Protein AF-0000000068275903 (afdb_homodimer)

Nearest PDB structures (foldseek):
  8v2q-assembly1_B-1  TM=8.418E-01  e=4.021E-04  Homo sapiens
  6e8g-assembly1_S  TM=7.653E-01  e=2.476E-03  Homo sapiens
  6tza-assembly1_A  TM=7.803E-01  e=5.523E-03  Homo sapiens
  8v2q-assembly1_B-1  TM=8.420E-01  e=4.021E-04  Homo sapiens
  6e8g-assembly1_S  TM=7.653E-01  e=2.476E-03  Homo sapiens

pLDDT: mean 88.64, std 10.18, range [44.16, 98.12]

Secondary structure (DSSP, 8-state):
-HHHHHHHHHHHHHHHHHHHHHHHHHHHHHHHHHHHHHHHHHHHHHHHHHHHHHHHHHHHHHTHHHHHH-SSPPHHHHHHHHHHHHHHHHHTTT-THHHHHHHHHHHHH-HHHHHHHT-TTSTT----HHHHHHHHHHHHHHHHHHHHHHHHT-/-HHHHHHHHHHHHHHHHHHHHHHHHHHHHHHHHHHHHHHHHHHHHHHHHHHHHHHHHHHHHHTHHHHHH-SSPPHHHHHHHHHHHHHHHHHTTT-THHHHHHHHHHHHH-HHHHHHHT-TTSTT----HHHHHHHHHHHHHHHHHHHHHHHHT-

Sequence (308 aa):
MQKTAENALARIRMLKQEKALKAETSTDIARDWDERLIRLKTTEHLLDLYVLFESFCKSVLDNLSIMEEQKKCPAEVKVAITSLIFAAPTCTKDVPELMTLRKIFEKKYGEKFVSEETNLQSPDCAVNLAMVMKLRYYYEEAAKIENRKLKANVMQKTAENALARIRMLKQEKALKAETSTDIARDWDERLIRLKTTEHLLDLYVLFESFCKSVLDNLSIMEEQKKCPAEVKVAITSLIFAAPTCTKDVPELMTLRKIFEKKYGEKFVSEETNLQSPDCAVNLAMVMKLRYYYEEAAKIENRKLKANV

Structure (mmCIF, N/CA/C/O backbone):
data_AF-0000000068275903-model_v1
#
loop_
_entity.id
_entity.type
_entity.pdbx_description
1 polymer 'IST1 homolog'
#
loop_
_atom_site.group_PDB
_atom_site.id
_atom_site.type_symbol
_atom_site.label_atom_id
_atom_site.label_alt_id
_atom_site.label_comp_id
_atom_site.label_asym_id
_atom_site.label_entity_id
_atom_site.label_seq_id
_atom_site.pdbx_PDB_ins_code
_atom_site.Cartn_x
_atom_site.Cartn_y
_atom_site.Cartn_z
_atom_site.occupancy
_atom_site.B_iso_or_equiv
_atom_site.auth_seq_id
_atom_site.auth_comp_id
_atom_site.auth_asym_id
_atom_site.auth_atom_id
_atom_site.pdbx_PDB_model_num
ATOM 1 N N . MET A 1 1 ? 1.412 39 24.438 1 92 1 MET A N 1
ATOM 2 C CA . MET A 1 1 ? 1.627 38.531 23.062 1 92 1 MET A CA 1
ATOM 3 C C . MET A 1 1 ? 2.955 37.812 22.922 1 92 1 MET A C 1
ATOM 5 O O . MET A 1 1 ? 2.996 36.688 22.422 1 92 1 MET A O 1
ATOM 9 N N . GLN A 1 2 ? 4.047 38.406 23.531 1 92.81 2 GLN A N 1
ATOM 10 C CA . GLN A 1 2 ? 5.387 37.844 23.359 1 92.81 2 GLN A CA 1
ATOM 11 C C . GLN A 1 2 ? 5.48 36.438 23.969 1 92.81 2 GLN A C 1
ATOM 13 O O . GLN A 1 2 ? 5.855 35.5 23.281 1 92.81 2 GLN A O 1
ATOM 18 N N . LYS A 1 3 ? 5.055 36.312 25.219 1 93.06 3 LYS A N 1
ATOM 19 C CA . LYS A 1 3 ? 5.141 35.031 25.922 1 93.06 3 LYS A CA 1
ATOM 20 C C . LYS A 1 3 ? 4.301 33.969 25.219 1 93.06 3 LYS A C 1
ATOM 22 O O . LYS A 1 3 ? 4.734 32.812 25.062 1 93.06 3 LYS A O 1
ATOM 27 N N . THR A 1 4 ? 3.111 34.312 24.766 1 94.12 4 THR A N 1
ATOM 28 C CA . THR A 1 4 ? 2.205 33.375 24.094 1 94.12 4 THR A CA 1
ATOM 29 C C . THR A 1 4 ? 2.807 32.906 22.781 1 94.12 4 THR A C 1
ATOM 31 O O . THR A 1 4 ? 2.768 31.719 22.469 1 94.12 4 THR A O 1
ATOM 34 N N . ALA A 1 5 ? 3.387 33.812 21.953 1 94.62 5 ALA A N 1
ATOM 35 C CA . ALA A 1 5 ? 4.012 33.469 20.672 1 94.62 5 ALA A CA 1
ATOM 36 C C . ALA A 1 5 ? 5.219 32.562 20.875 1 94.62 5 ALA A C 1
ATOM 38 O O . ALA A 1 5 ? 5.445 31.641 20.094 1 94.62 5 ALA A O 1
ATOM 39 N N . GLU A 1 6 ? 5.977 32.844 21.969 1 94.44 6 GLU A N 1
ATOM 40 C CA . GLU A 1 6 ? 7.137 32 22.281 1 94.44 6 GLU A CA 1
ATOM 41 C C . GLU A 1 6 ? 6.715 30.594 22.672 1 94.44 6 GLU A C 1
ATOM 43 O O . GLU A 1 6 ? 7.355 29.625 22.266 1 94.44 6 GLU A O 1
ATOM 48 N N . ASN A 1 7 ? 5.66 30.531 23.469 1 93.56 7 ASN A N 1
ATOM 49 C CA . ASN A 1 7 ? 5.148 29.234 23.859 1 93.56 7 ASN A CA 1
ATOM 50 C C . ASN A 1 7 ? 4.609 28.453 22.672 1 93.56 7 ASN A C 1
ATOM 52 O O . ASN A 1 7 ? 4.82 27.25 22.562 1 93.56 7 ASN A O 1
ATOM 56 N N . ALA A 1 8 ? 3.898 29.125 21.844 1 95 8 ALA A N 1
ATOM 57 C CA . ALA A 1 8 ? 3.398 28.516 20.625 1 95 8 ALA A CA 1
ATOM 58 C C . ALA A 1 8 ? 4.543 27.953 19.781 1 95 8 ALA A C 1
ATOM 60 O O . ALA A 1 8 ? 4.496 26.797 19.328 1 95 8 ALA A O 1
ATOM 61 N N . LEU A 1 9 ? 5.574 28.781 19.578 1 94.88 9 LEU A N 1
ATOM 62 C CA . LEU A 1 9 ? 6.738 28.391 18.797 1 94.88 9 LEU A CA 1
ATOM 63 C C . LEU A 1 9 ? 7.414 27.156 19.391 1 94.88 9 LEU A C 1
ATOM 65 O O . LEU A 1 9 ? 7.781 26.234 18.656 1 94.88 9 LEU A O 1
ATOM 69 N N . ALA A 1 10 ? 7.605 27.188 20.672 1 92.12 10 ALA A N 1
ATOM 70 C CA . ALA A 1 10 ? 8.242 26.062 21.359 1 92.12 10 ALA A CA 1
ATOM 71 C C . ALA A 1 10 ? 7.434 24.781 21.188 1 92.12 10 ALA A C 1
ATOM 73 O O . ALA A 1 10 ? 7.992 23.719 20.891 1 92.12 10 ALA A O 1
ATOM 74 N N . ARG A 1 11 ? 6.121 24.875 21.312 1 90.94 11 ARG A N 1
ATOM 75 C CA . ARG A 1 11 ? 5.242 23.719 21.188 1 90.94 11 ARG A CA 1
ATOM 76 C C . ARG A 1 11 ? 5.23 23.188 19.75 1 90.94 11 ARG A C 1
ATOM 78 O O . ARG A 1 11 ? 5.27 21.984 19.531 1 90.94 11 ARG A O 1
ATOM 85 N N . ILE A 1 12 ? 5.238 24.062 18.859 1 94.19 12 ILE A N 1
ATOM 86 C CA . ILE A 1 12 ? 5.23 23.703 17.453 1 94.19 12 ILE A CA 1
ATOM 87 C C . ILE A 1 12 ? 6.523 22.984 17.094 1 94.19 12 ILE A C 1
ATOM 89 O O . ILE A 1 12 ? 6.504 21.984 16.359 1 94.19 12 ILE A O 1
ATOM 93 N N . ARG A 1 13 ? 7.648 23.453 17.656 1 91.31 13 ARG A N 1
ATOM 94 C CA . ARG A 1 13 ? 8.938 22.828 17.406 1 91.31 13 ARG A CA 1
ATOM 95 C C . ARG A 1 13 ? 8.969 21.406 17.953 1 91.31 13 ARG A C 1
ATOM 97 O O . ARG A 1 13 ? 9.469 20.484 17.297 1 91.31 13 ARG A O 1
ATOM 104 N N . MET A 1 14 ? 8.383 21.219 19.078 1 92.5 14 MET A N 1
ATOM 105 C CA . MET A 1 14 ? 8.328 19.906 19.703 1 92.5 14 MET A CA 1
ATOM 106 C C . MET A 1 14 ? 7.473 18.953 18.875 1 92.5 14 MET A C 1
ATOM 108 O O . MET A 1 14 ? 7.871 17.812 18.609 1 92.5 14 MET A O 1
ATOM 112 N N . LEU A 1 15 ? 6.359 19.438 18.5 1 90.56 15 LEU A N 1
ATOM 113 C CA . LEU A 1 15 ? 5.441 18.625 17.703 1 90.56 15 LEU A CA 1
ATOM 114 C C . LEU A 1 15 ? 6.062 18.266 16.359 1 90.56 15 LEU A C 1
ATOM 116 O O . LEU A 1 15 ? 5.93 17.125 15.891 1 90.56 15 LEU A O 1
ATOM 120 N N . LYS A 1 16 ? 6.715 19.281 15.805 1 90.62 16 LYS A N 1
ATOM 121 C CA . LYS A 1 16 ? 7.414 19.062 14.539 1 90.62 16 LYS A CA 1
ATOM 122 C C . LYS A 1 16 ? 8.453 17.953 14.656 1 90.62 16 LYS A C 1
ATOM 124 O O . LYS A 1 16 ? 8.516 17.062 13.805 1 90.62 16 LYS A O 1
ATOM 129 N N . GLN A 1 17 ? 9.203 17.969 15.672 1 89.94 17 GLN A N 1
ATOM 130 C CA . GLN A 1 17 ? 10.227 16.953 15.914 1 89.94 17 GLN A CA 1
ATOM 131 C C . GLN A 1 17 ? 9.602 15.578 16.109 1 89.94 17 GLN A C 1
ATOM 133 O O . GLN A 1 17 ? 10.086 14.586 15.562 1 89.94 17 GLN A O 1
ATOM 138 N N . GLU A 1 18 ? 8.578 15.539 16.891 1 85.75 18 GLU A N 1
ATOM 139 C CA . GLU A 1 18 ? 7.855 14.297 17.141 1 85.75 18 GLU A CA 1
ATOM 140 C C . GLU A 1 18 ? 7.328 13.688 15.844 1 85.75 18 GLU A C 1
ATOM 142 O O . GLU A 1 18 ? 7.477 12.492 15.609 1 85.75 18 GLU A O 1
ATOM 147 N N . LYS A 1 19 ? 6.727 14.516 15 1 86.94 19 LYS A N 1
ATOM 148 C CA . LYS A 1 19 ? 6.145 14.031 13.75 1 86.94 19 LYS A CA 1
ATOM 149 C C . LYS A 1 19 ? 7.23 13.625 12.758 1 86.94 19 LYS A C 1
ATOM 151 O O . LYS A 1 19 ? 7.047 12.68 11.984 1 86.94 19 LYS A O 1
ATOM 156 N N . ALA A 1 20 ? 8.359 14.367 12.812 1 86.88 20 ALA A N 1
ATOM 157 C CA . ALA A 1 20 ? 9.492 14.023 11.961 1 86.88 20 ALA A CA 1
ATOM 158 C C . ALA A 1 20 ? 10 12.617 12.273 1 86.88 20 ALA A C 1
ATOM 160 O O . ALA A 1 20 ? 10.328 11.852 11.359 1 86.88 20 ALA A O 1
ATOM 161 N N . LEU A 1 21 ? 10.023 12.242 13.508 1 81.56 21 LEU A N 1
ATOM 162 C CA . LEU A 1 21 ? 10.438 10.914 13.945 1 81.56 21 LEU A CA 1
ATOM 163 C C . LEU A 1 21 ? 9.453 9.852 13.469 1 81.56 21 LEU A C 1
ATOM 165 O O . LEU A 1 21 ? 9.859 8.789 12.992 1 81.56 21 LEU A O 1
ATOM 169 N N . LYS A 1 22 ? 8.211 10.164 13.531 1 80.44 22 LYS A N 1
ATOM 170 C CA . LYS A 1 22 ? 7.164 9.25 13.086 1 80.44 22 LYS A CA 1
ATOM 171 C C . LYS A 1 22 ? 7.215 9.055 11.57 1 80.44 22 LYS A C 1
ATOM 173 O O . LYS A 1 22 ? 7.043 7.945 11.078 1 80.44 22 LYS A O 1
ATOM 178 N N . ALA A 1 23 ? 7.465 10.195 10.867 1 79.69 23 ALA A N 1
ATOM 179 C CA . ALA A 1 23 ? 7.566 10.141 9.414 1 79.69 23 ALA A CA 1
ATOM 180 C C . ALA A 1 23 ? 8.695 9.211 8.977 1 79.69 23 ALA A C 1
ATOM 182 O O . ALA A 1 23 ? 8.547 8.453 8.016 1 79.69 23 ALA A O 1
ATOM 183 N N . GLU A 1 24 ? 9.805 9.18 9.609 1 80.19 24 GLU A N 1
ATOM 184 C CA . GLU A 1 24 ? 10.93 8.305 9.312 1 80.19 24 GLU A CA 1
ATOM 185 C C . GLU A 1 24 ? 10.555 6.84 9.508 1 80.19 24 GLU A C 1
ATOM 187 O O . GLU A 1 24 ? 10.844 6 8.648 1 80.19 24 GLU A O 1
ATOM 192 N N . THR A 1 25 ? 9.906 6.516 10.625 1 74.31 25 THR A N 1
ATOM 193 C CA . THR A 1 25 ? 9.453 5.16 10.93 1 74.31 25 THR A CA 1
ATOM 194 C C . THR A 1 25 ? 8.406 4.699 9.922 1 74.31 25 THR A C 1
ATOM 196 O O . THR A 1 25 ? 8.406 3.539 9.5 1 74.31 25 THR A O 1
ATOM 199 N N . SER A 1 26 ? 7.664 5.648 9.422 1 73.75 26 SER A N 1
ATOM 200 C CA . SER A 1 26 ? 6.594 5.375 8.469 1 73.75 26 SER A CA 1
ATOM 201 C C . SER A 1 26 ? 7.156 4.984 7.102 1 73.75 26 SER A C 1
ATOM 203 O O . SER A 1 26 ? 6.578 4.152 6.402 1 73.75 26 SER A O 1
ATOM 205 N N . THR A 1 27 ? 8.273 5.559 6.66 1 71.62 27 THR A N 1
ATOM 206 C CA . THR A 1 27 ? 8.914 5.223 5.395 1 71.62 27 THR A CA 1
ATOM 207 C C . THR A 1 27 ? 9.344 3.758 5.375 1 71.62 27 THR A C 1
ATOM 209 O O . THR A 1 27 ? 9.18 3.072 4.363 1 71.62 27 THR A O 1
ATOM 212 N N . ASP A 1 28 ? 9.859 3.271 6.469 1 71.75 28 ASP A N 1
ATOM 213 C CA . ASP A 1 28 ? 10.242 1.868 6.598 1 71.75 28 ASP A CA 1
ATOM 214 C C . ASP A 1 28 ? 9.023 0.955 6.473 1 71.75 28 ASP A C 1
ATOM 216 O O . ASP A 1 28 ? 9.086 -0.074 5.797 1 71.75 28 ASP A O 1
ATOM 220 N N . ILE A 1 29 ? 7.996 1.453 7.02 1 67.12 29 ILE A N 1
ATOM 221 C CA . ILE A 1 29 ? 6.746 0.7 6.98 1 67.12 29 ILE A CA 1
ATOM 222 C C . ILE A 1 29 ? 6.215 0.652 5.547 1 67.12 29 ILE A C 1
ATOM 224 O O . ILE A 1 29 ? 5.742 -0.389 5.09 1 67.12 29 ILE A O 1
ATOM 228 N N . ALA A 1 30 ? 6.441 1.777 4.879 1 69.25 30 ALA A N 1
ATOM 229 C CA . ALA A 1 30 ? 5.98 1.842 3.494 1 69.25 30 ALA A CA 1
ATOM 230 C C . ALA A 1 30 ? 6.719 0.828 2.623 1 69.25 30 ALA A C 1
ATOM 232 O O . ALA A 1 30 ? 6.121 0.21 1.739 1 69.25 30 ALA A O 1
ATOM 233 N N . ARG A 1 31 ? 8.023 0.653 2.787 1 69.75 31 ARG A N 1
ATOM 234 C CA . ARG A 1 31 ? 8.836 -0.303 2.035 1 69.75 31 ARG A CA 1
ATOM 235 C C . ARG A 1 31 ? 8.383 -1.734 2.312 1 69.75 31 ARG A C 1
ATOM 237 O O . ARG A 1 31 ? 8.242 -2.535 1.386 1 69.75 31 ARG A O 1
A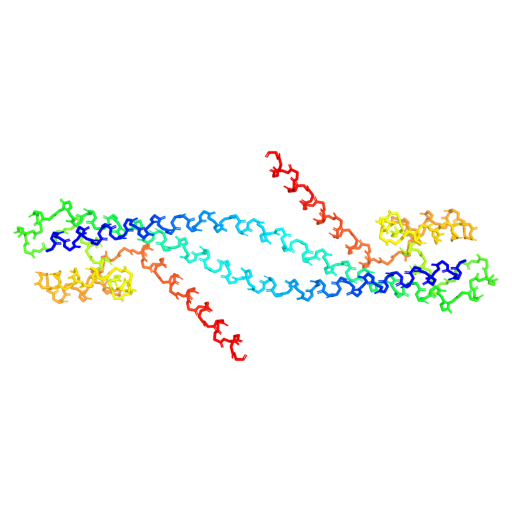TOM 244 N N . ASP A 1 32 ? 8.219 -2.072 3.615 1 73.19 32 ASP A N 1
ATOM 245 C CA . ASP A 1 32 ? 7.742 -3.4 3.994 1 73.19 32 ASP A CA 1
ATOM 246 C C . ASP A 1 32 ? 6.383 -3.695 3.361 1 73.19 32 ASP A C 1
ATOM 248 O O . ASP A 1 32 ? 6.137 -4.816 2.908 1 73.19 32 ASP A O 1
ATOM 252 N N . TRP A 1 33 ? 5.664 -2.658 3.176 1 67.69 33 TRP A N 1
ATOM 253 C CA . TRP A 1 33 ? 4.316 -2.807 2.639 1 67.69 33 TRP A CA 1
ATOM 254 C C . TRP A 1 33 ? 4.355 -3.16 1.156 1 67.69 33 TRP A C 1
ATOM 256 O O . TRP A 1 33 ? 3.582 -4 0.69 1 67.69 33 TRP A O 1
ATOM 266 N N . ASP A 1 34 ? 5.238 -2.416 0.5 1 69.62 34 ASP A N 1
ATOM 267 C CA . ASP A 1 34 ? 5.395 -2.729 -0.917 1 69.62 34 ASP A CA 1
ATOM 268 C C . ASP A 1 34 ? 5.707 -4.211 -1.119 1 69.62 34 ASP A C 1
ATOM 270 O O . ASP A 1 34 ? 5.141 -4.855 -2.006 1 69.62 34 ASP A O 1
ATOM 274 N N . GLU A 1 35 ? 6.559 -4.812 -0.309 1 76.12 35 GLU A N 1
ATOM 275 C CA . GLU A 1 35 ? 6.945 -6.219 -0.407 1 76.12 35 GLU A CA 1
ATOM 276 C C . GLU A 1 35 ? 5.773 -7.137 -0.075 1 76.12 35 GLU A C 1
ATOM 278 O O . GLU A 1 35 ? 5.578 -8.164 -0.73 1 76.12 35 GLU A O 1
ATOM 283 N N . ARG A 1 36 ? 5.086 -6.715 0.911 1 71.62 36 ARG A N 1
ATOM 284 C CA . ARG A 1 36 ? 3.938 -7.512 1.326 1 71.62 36 ARG A CA 1
ATOM 285 C C . ARG A 1 36 ? 2.883 -7.566 0.226 1 71.62 36 ARG A C 1
ATOM 287 O O . ARG A 1 36 ? 2.264 -8.609 0.002 1 71.62 36 ARG A O 1
ATOM 294 N N . LEU A 1 37 ? 2.76 -6.488 -0.447 1 74.69 37 LEU A N 1
ATOM 295 C CA . LEU A 1 37 ? 1.791 -6.43 -1.537 1 74.69 37 LEU A CA 1
ATOM 296 C C . LEU A 1 37 ? 2.18 -7.383 -2.662 1 74.69 37 LEU A C 1
ATOM 298 O O . LEU A 1 37 ? 1.321 -8.062 -3.234 1 74.69 37 LEU A O 1
ATOM 302 N N . ILE A 1 38 ? 3.449 -7.375 -3.01 1 78 38 ILE A N 1
ATOM 303 C CA . ILE A 1 38 ? 3.945 -8.273 -4.043 1 78 38 ILE A CA 1
ATOM 304 C C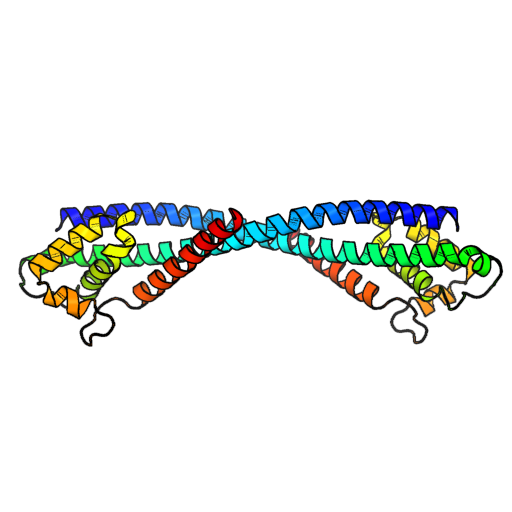 . ILE A 1 38 ? 3.684 -9.727 -3.635 1 78 38 ILE A C 1
ATOM 306 O O . ILE A 1 38 ? 3.221 -10.531 -4.445 1 78 38 ILE A O 1
ATOM 310 N N . ARG A 1 39 ? 3.93 -10.023 -2.381 1 79.06 39 ARG A N 1
ATOM 311 C CA . ARG A 1 39 ? 3.73 -11.375 -1.878 1 79.06 39 ARG A CA 1
ATOM 312 C C . ARG A 1 39 ? 2.258 -11.773 -1.938 1 79.06 39 ARG A C 1
ATOM 314 O O . ARG A 1 39 ? 1.93 -12.914 -2.258 1 79.06 39 ARG A O 1
ATOM 321 N N . LEU A 1 40 ? 1.428 -10.844 -1.649 1 76.94 40 LEU A N 1
ATOM 322 C CA . LEU A 1 40 ? -0.008 -11.094 -1.71 1 76.94 40 LEU A CA 1
ATOM 323 C C . LEU A 1 40 ? -0.445 -11.406 -3.139 1 76.94 40 LEU A C 1
ATOM 325 O O . LEU A 1 40 ? -1.182 -12.367 -3.369 1 76.94 40 LEU A O 1
ATOM 329 N N . LYS A 1 41 ? 0.035 -10.617 -4.02 1 78.88 41 LYS A N 1
ATOM 330 C CA . LYS A 1 41 ? -0.311 -10.812 -5.426 1 78.88 41 LYS A CA 1
ATOM 331 C C . LYS A 1 41 ? 0.208 -12.156 -5.938 1 78.88 41 LYS A C 1
ATOM 333 O O . LYS A 1 41 ? -0.517 -12.891 -6.609 1 78.88 41 LYS A O 1
ATOM 338 N N . THR A 1 42 ? 1.401 -12.453 -5.566 1 83.62 42 THR A N 1
ATOM 339 C CA . THR A 1 42 ? 2.006 -13.703 -6.008 1 83.62 42 THR A CA 1
ATOM 340 C C . THR A 1 42 ? 1.25 -14.898 -5.438 1 83.62 42 THR A C 1
ATOM 342 O O . THR A 1 42 ? 1.035 -15.898 -6.133 1 83.62 42 THR A O 1
ATOM 345 N N . THR A 1 43 ? 0.795 -14.727 -4.16 1 83.38 43 THR A N 1
ATOM 346 C CA . THR A 1 43 ? 0.022 -15.781 -3.512 1 83.38 43 THR A CA 1
ATOM 347 C C . THR A 1 43 ? -1.284 -16.031 -4.262 1 83.38 43 THR A C 1
ATOM 349 O O . THR A 1 43 ? -1.704 -17.172 -4.418 1 83.38 43 THR A O 1
ATOM 352 N N . GLU A 1 44 ? -1.869 -14.984 -4.75 1 82.56 44 GLU A N 1
ATOM 353 C CA . GLU A 1 44 ? -3.117 -15.117 -5.496 1 82.56 44 GLU A CA 1
ATOM 354 C C . GLU A 1 44 ? -2.904 -15.875 -6.801 1 82.56 44 GLU A C 1
ATOM 356 O O . GLU A 1 44 ? -3.701 -16.75 -7.16 1 82.56 44 GLU A O 1
ATOM 361 N N . HIS A 1 45 ? -1.894 -15.547 -7.504 1 86.5 45 HIS A N 1
ATOM 362 C CA . HIS A 1 45 ? -1.583 -16.234 -8.75 1 86.5 45 HIS A CA 1
ATOM 363 C C . HIS A 1 45 ? -1.295 -17.719 -8.516 1 86.5 45 HIS A C 1
ATOM 365 O O . HIS A 1 45 ? -1.746 -18.562 -9.281 1 86.5 45 HIS A O 1
ATOM 371 N N . LEU A 1 46 ? -0.631 -17.984 -7.465 1 88.38 46 LEU A N 1
ATOM 372 C CA . LEU A 1 46 ? -0.296 -19.359 -7.125 1 88.38 46 LEU A CA 1
ATOM 373 C C . LEU A 1 46 ? -1.554 -20.156 -6.812 1 88.38 46 LEU A C 1
ATOM 375 O O . LEU A 1 46 ? -1.669 -21.328 -7.211 1 88.38 46 LEU A O 1
ATOM 379 N N . LEU A 1 47 ? -2.447 -19.5 -6.152 1 89.81 47 LEU A N 1
ATOM 380 C CA . LEU A 1 47 ? -3.717 -20.156 -5.867 1 89.81 47 LEU A CA 1
ATOM 381 C C . LEU A 1 47 ? -4.445 -20.531 -7.156 1 89.81 47 LEU A C 1
ATOM 383 O O . LEU A 1 47 ? -4.945 -21.641 -7.297 1 89.81 47 LEU A O 1
ATOM 387 N N . ASP A 1 48 ? -4.48 -19.609 -8.078 1 92.25 48 ASP A N 1
ATOM 388 C CA . ASP A 1 48 ? -5.117 -19.859 -9.375 1 92.25 48 ASP A CA 1
ATOM 389 C C . ASP A 1 48 ? -4.426 -21 -10.117 1 92.25 48 ASP A C 1
ATOM 391 O O . ASP A 1 48 ? -5.086 -21.812 -10.75 1 92.25 48 ASP A O 1
ATOM 395 N N . LEU A 1 49 ? -3.154 -21.016 -10.016 1 94.06 49 LEU A N 1
ATOM 396 C CA . LEU A 1 49 ? -2.379 -22.078 -10.664 1 94.06 49 LEU A CA 1
ATOM 397 C C . LEU A 1 49 ? -2.709 -23.438 -10.062 1 94.06 49 LEU A C 1
ATOM 399 O O . LEU A 1 49 ? -2.887 -24.406 -10.789 1 94.06 49 LEU A O 1
ATOM 403 N N . TYR A 1 50 ? -2.854 -23.484 -8.773 1 94.75 50 TYR A N 1
ATOM 404 C CA . TYR A 1 50 ? -3.18 -24.75 -8.133 1 94.75 50 TYR A CA 1
ATOM 405 C C . TYR A 1 50 ? -4.574 -25.219 -8.523 1 94.75 50 TYR A C 1
ATOM 407 O O . TYR A 1 50 ? -4.816 -26.422 -8.648 1 94.75 50 TYR A O 1
ATOM 415 N N . VAL A 1 51 ? -5.473 -24.266 -8.727 1 94.06 51 VAL A N 1
ATOM 416 C CA . VAL A 1 51 ? -6.809 -24.594 -9.211 1 94.06 51 VAL A CA 1
ATOM 417 C C . VAL A 1 51 ? -6.707 -25.234 -10.594 1 94.06 51 VAL A C 1
ATOM 419 O O . VAL A 1 51 ? -7.32 -26.281 -10.852 1 94.06 51 VAL A O 1
ATOM 422 N N . LEU A 1 52 ? -5.938 -24.75 -11.477 1 96.31 52 LEU A N 1
ATOM 423 C CA . LEU A 1 52 ? -5.734 -25.297 -12.812 1 96.31 52 LEU A CA 1
ATOM 424 C C . LEU A 1 52 ? -5.055 -26.656 -12.758 1 96.31 52 LEU A C 1
ATOM 426 O O . LEU A 1 52 ? -5.508 -27.609 -13.398 1 96.31 52 LEU A O 1
ATOM 430 N N . PHE A 1 53 ? -4.039 -26.781 -11.945 1 96.81 53 PHE A N 1
ATOM 431 C CA . PHE A 1 53 ? -3.305 -28.031 -11.82 1 96.81 53 PHE A CA 1
ATOM 432 C C . PHE A 1 53 ? -4.215 -29.141 -11.312 1 96.81 53 PHE A C 1
ATOM 434 O O . PHE A 1 53 ? -4.137 -30.281 -11.781 1 96.81 53 PHE A O 1
ATOM 441 N N . GLU A 1 54 ? -4.992 -28.703 -10.352 1 96.12 54 GLU A N 1
ATOM 442 C CA . GLU A 1 54 ? -5.965 -29.656 -9.828 1 96.12 54 GLU A CA 1
ATOM 443 C C . GLU A 1 54 ? -6.883 -30.172 -10.93 1 96.12 54 GLU A C 1
ATOM 445 O O . GLU A 1 54 ? -7.082 -31.391 -11.062 1 96.12 54 GLU A O 1
ATOM 450 N N . SER A 1 55 ? -7.355 -29.297 -11.711 1 97.19 55 SER A N 1
ATOM 451 C CA . SER A 1 55 ? -8.242 -29.672 -12.812 1 97.19 55 SER A CA 1
ATOM 452 C C . SER A 1 55 ? -7.527 -30.531 -13.844 1 97.19 55 SER A C 1
ATOM 454 O O . SER A 1 55 ? -8.094 -31.5 -14.359 1 97.19 55 SER A O 1
ATOM 456 N N . PHE A 1 56 ? -6.27 -30.25 -14.117 1 98.06 56 PHE A N 1
ATOM 457 C CA . PHE A 1 56 ? -5.484 -31.016 -15.078 1 98.06 56 PHE A CA 1
ATOM 458 C C . PHE A 1 56 ? -5.227 -32.438 -14.57 1 98.06 56 PHE A C 1
ATOM 460 O O . PHE A 1 56 ? -5.43 -33.406 -15.297 1 98.06 56 PHE A O 1
ATOM 467 N N . CYS A 1 57 ? -4.848 -32.5 -13.344 1 96.62 57 CYS A N 1
ATOM 468 C CA . CYS A 1 57 ? -4.605 -33.812 -12.758 1 96.62 57 CYS A CA 1
ATOM 469 C C . CYS A 1 57 ? -5.883 -34.625 -12.719 1 96.62 57 CYS A C 1
ATOM 471 O O . CYS A 1 57 ? -5.859 -35.812 -13 1 96.62 57 CYS A O 1
ATOM 473 N N . LYS A 1 58 ? -6.988 -33.969 -12.406 1 95.62 58 LYS A N 1
ATOM 474 C CA . LYS A 1 58 ? -8.273 -34.656 -12.406 1 95.62 58 LYS A CA 1
ATOM 475 C C . LYS A 1 58 ? -8.625 -35.188 -13.797 1 95.62 58 LYS A C 1
ATOM 477 O O . LYS A 1 58 ? -9.078 -36.312 -13.938 1 95.62 58 LYS A O 1
ATOM 482 N N . SER A 1 59 ? -8.422 -34.375 -14.797 1 96.31 59 SER A N 1
ATOM 483 C CA . SER A 1 59 ? -8.688 -34.75 -16.172 1 96.31 59 SER A CA 1
ATOM 484 C C . SER A 1 59 ? -7.867 -36 -16.562 1 96.31 59 SER A C 1
ATOM 486 O O . SER A 1 59 ? -8.383 -36.906 -17.188 1 96.31 59 SER A O 1
ATOM 488 N N . VAL A 1 60 ? -6.629 -36.062 -16.172 1 95.88 60 VAL A N 1
ATOM 489 C CA . VAL A 1 60 ? -5.742 -37.219 -16.438 1 95.88 60 VAL A CA 1
ATOM 490 C C . VAL A 1 60 ? -6.262 -38.438 -15.727 1 95.88 60 VAL A C 1
ATOM 492 O O . VAL A 1 60 ? -6.391 -39.5 -16.344 1 95.88 60 VAL A O 1
ATOM 495 N N . LEU A 1 61 ? -6.621 -38.281 -14.477 1 95.44 61 LEU A N 1
ATOM 496 C CA . LEU A 1 61 ? -7.082 -39.406 -13.672 1 95.44 61 LEU A CA 1
ATOM 497 C C . LEU A 1 61 ? -8.391 -39.969 -14.219 1 95.44 61 LEU A C 1
ATOM 499 O O . LEU A 1 61 ? -8.602 -41.188 -14.234 1 95.44 61 LEU A O 1
ATOM 503 N N . ASP A 1 62 ? -9.266 -39.062 -14.688 1 95.31 62 ASP A N 1
ATOM 504 C CA . ASP A 1 62 ? -10.57 -39.438 -15.203 1 95.31 62 ASP A CA 1
ATOM 505 C C . ASP A 1 62 ? -10.43 -40.188 -16.531 1 95.31 62 ASP A C 1
ATOM 507 O O . ASP A 1 62 ? -11.336 -40.938 -16.938 1 95.31 62 ASP A O 1
ATOM 511 N N . ASN A 1 63 ? -9.289 -40.062 -17.203 1 95.75 63 ASN A N 1
ATOM 512 C CA . ASN A 1 63 ? -9.133 -40.625 -18.547 1 95.75 63 ASN A CA 1
ATOM 513 C C . ASN A 1 63 ? -7.992 -41.625 -18.594 1 95.75 63 ASN A C 1
ATOM 515 O O . ASN A 1 63 ? -7.426 -41.875 -19.656 1 95.75 63 ASN A O 1
ATOM 519 N N . LEU A 1 64 ? -7.641 -42.156 -17.484 1 93.75 64 LEU A N 1
ATOM 520 C CA . LEU A 1 64 ? -6.516 -43.094 -17.391 1 93.75 64 LEU A CA 1
ATOM 521 C C . LEU A 1 64 ? -6.754 -44.312 -18.25 1 93.75 64 LEU A C 1
ATOM 523 O O . LEU A 1 64 ? -5.84 -44.812 -18.922 1 93.75 64 LEU A O 1
ATOM 527 N N . SER A 1 65 ? -7.977 -44.844 -18.219 1 93.81 65 SER A N 1
ATOM 528 C CA . SER A 1 65 ? -8.305 -46.062 -18.953 1 93.81 65 SER A CA 1
ATOM 529 C C . SER A 1 65 ? -8.094 -45.875 -20.453 1 93.81 65 SER A C 1
ATOM 531 O O . SER A 1 65 ? -7.496 -46.719 -21.109 1 93.81 65 SER A O 1
ATOM 533 N N . ILE A 1 66 ? -8.531 -44.781 -20.969 1 91.62 66 ILE A N 1
ATOM 534 C CA . ILE A 1 66 ? -8.414 -44.5 -22.391 1 91.62 66 ILE A CA 1
ATOM 535 C C . ILE A 1 66 ? -6.949 -44.25 -22.766 1 91.62 66 ILE A C 1
ATOM 537 O O . ILE A 1 66 ? -6.496 -44.656 -23.828 1 91.62 66 ILE A O 1
ATOM 541 N N . MET A 1 67 ? -6.227 -43.688 -21.922 1 93.69 67 MET A N 1
ATOM 542 C CA . MET A 1 67 ? -4.812 -43.406 -22.156 1 93.69 67 MET A CA 1
ATOM 543 C C . MET A 1 67 ? -4 -44.688 -22.203 1 93.69 67 MET A C 1
ATOM 545 O O . MET A 1 67 ? -3.053 -44.812 -22.969 1 93.69 67 MET A O 1
ATOM 549 N N . GLU A 1 68 ? -4.387 -45.562 -21.281 1 91.12 68 GLU A N 1
ATOM 550 C CA . GLU A 1 68 ? -3.686 -46.844 -21.219 1 91.12 68 GLU A CA 1
ATOM 551 C C . GLU A 1 68 ? -3.924 -47.688 -22.484 1 91.12 68 GLU A C 1
ATOM 553 O O . GLU A 1 68 ? -3.027 -48.375 -22.953 1 91.12 68 GLU A O 1
ATOM 558 N N . GLU A 1 69 ? -5.074 -47.469 -23.094 1 92.25 69 GLU A N 1
ATOM 559 C CA . GLU A 1 69 ? -5.484 -48.281 -24.234 1 92.25 69 GLU A CA 1
ATOM 560 C C . GLU A 1 69 ? -4.977 -47.688 -25.547 1 92.25 69 GLU A C 1
ATOM 562 O O . GLU A 1 69 ? -4.688 -48.438 -26.484 1 92.25 69 GLU A O 1
ATOM 567 N N . GLN A 1 70 ? -4.859 -46.406 -25.625 1 91.44 70 GLN A N 1
ATOM 568 C CA . GLN A 1 70 ? -4.508 -45.75 -26.875 1 91.44 70 GLN A CA 1
ATOM 569 C C . GLN A 1 70 ? -3.027 -45.375 -26.906 1 91.44 70 GLN A C 1
ATOM 571 O O . GLN A 1 70 ? -2.457 -44.969 -25.891 1 91.44 70 GLN A O 1
ATOM 576 N N . LYS A 1 71 ? -2.455 -45.438 -28.094 1 92.06 71 LYS A N 1
ATOM 577 C CA . LYS A 1 71 ? -1.046 -45.094 -28.266 1 92.06 71 LYS A CA 1
ATOM 578 C C . LYS A 1 71 ? -0.862 -43.562 -28.391 1 92.06 71 LYS A C 1
ATOM 580 O O . LYS A 1 71 ? 0.125 -43.031 -27.906 1 92.06 71 LYS A O 1
ATOM 585 N N . LYS A 1 72 ? -1.882 -43 -28.969 1 93.75 72 LYS A N 1
ATOM 586 C CA . LYS A 1 72 ? -1.829 -41.562 -29.141 1 93.75 72 LYS A CA 1
ATOM 587 C C . LYS A 1 72 ? -2.543 -40.844 -28 1 93.75 72 LYS A C 1
ATOM 589 O O . LYS A 1 72 ? -3.486 -41.375 -27.422 1 93.75 72 LYS A O 1
ATOM 594 N N . CYS A 1 73 ? -2.117 -39.656 -27.75 1 95.38 73 CYS A N 1
ATOM 595 C CA . CYS A 1 73 ? -2.734 -38.875 -26.688 1 95.38 73 CYS A CA 1
ATOM 596 C C . CYS A 1 73 ? -4.152 -38.469 -27.062 1 95.38 73 CYS A C 1
ATOM 598 O O . CYS A 1 73 ? -4.363 -37.844 -28.094 1 95.38 73 CYS A O 1
ATOM 600 N N . PRO A 1 74 ? -5.078 -38.844 -26.219 1 95 74 PRO A N 1
ATOM 601 C CA . PRO A 1 74 ? -6.449 -38.406 -26.5 1 95 74 PRO A CA 1
ATOM 602 C C . PRO A 1 74 ? -6.609 -36.906 -26.5 1 95 74 PRO A C 1
ATOM 604 O O . PRO A 1 74 ? -6.016 -36.219 -25.672 1 95 74 PRO A O 1
ATOM 607 N N . ALA A 1 75 ? -7.426 -36.406 -27.406 1 93.75 75 ALA A N 1
ATOM 608 C CA . ALA A 1 75 ? -7.664 -34.969 -27.547 1 93.75 75 ALA A CA 1
ATOM 609 C C . ALA A 1 75 ? -8.25 -34.375 -26.281 1 93.75 75 ALA A C 1
ATOM 611 O O . ALA A 1 75 ? -7.949 -33.25 -25.922 1 93.75 75 ALA A O 1
ATOM 612 N N . GLU A 1 76 ? -8.977 -35.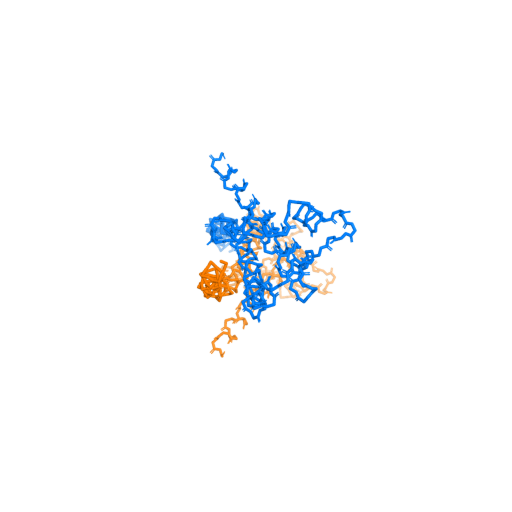156 -25.484 1 92.69 76 GLU A N 1
ATOM 613 C CA . GLU A 1 76 ? -9.719 -34.719 -24.312 1 92.69 76 GLU A CA 1
ATOM 614 C C . GLU A 1 76 ? -8.773 -34.312 -23.172 1 92.69 76 GLU A C 1
ATOM 616 O O . GLU A 1 76 ? -9.133 -33.531 -22.312 1 92.69 76 GLU A O 1
ATOM 621 N N . VAL A 1 77 ? -7.555 -34.906 -23.25 1 96 77 VAL A N 1
ATOM 622 C CA . VAL A 1 77 ? -6.672 -34.688 -22.109 1 96 77 VAL A CA 1
ATOM 623 C C . VAL A 1 77 ? -5.387 -34 -22.578 1 96 77 VAL A C 1
ATOM 625 O O . VAL A 1 77 ? -4.473 -33.781 -21.781 1 96 77 VAL A O 1
ATOM 628 N N . LYS A 1 78 ? -5.34 -33.656 -23.781 1 96.69 78 LYS A N 1
ATOM 629 C CA . LYS A 1 78 ? -4.113 -33.125 -24.375 1 96.69 78 LYS A CA 1
ATOM 630 C C . LYS A 1 78 ? -3.697 -31.828 -23.688 1 96.69 78 LYS A C 1
ATOM 632 O O . LYS A 1 78 ? -2.531 -31.656 -23.328 1 96.69 78 LYS A O 1
ATOM 637 N N . VAL A 1 79 ? -4.688 -31 -23.438 1 96.88 79 VAL A N 1
ATOM 638 C CA . VAL A 1 79 ? -4.41 -29.703 -22.828 1 96.88 79 VAL A CA 1
ATOM 639 C C . VAL A 1 79 ? -3.885 -29.906 -21.406 1 96.88 79 VAL A C 1
ATOM 641 O O . VAL A 1 79 ? -2.875 -29.312 -21.031 1 96.88 79 VAL A O 1
ATOM 644 N N . ALA A 1 80 ? -4.473 -30.781 -20.719 1 97.81 80 ALA A N 1
ATOM 645 C CA . ALA A 1 80 ? -4.078 -31.047 -19.328 1 97.81 80 ALA A CA 1
ATOM 646 C C . ALA A 1 80 ? -2.672 -31.625 -19.266 1 97.81 80 ALA A C 1
ATOM 648 O O . ALA A 1 80 ? -1.838 -31.156 -18.484 1 97.81 80 ALA A O 1
ATOM 649 N N . ILE A 1 81 ? -2.387 -32.562 -20.156 1 97.75 81 ILE A N 1
ATOM 650 C CA . ILE A 1 81 ? -1.113 -33.25 -20.141 1 97.75 81 ILE A CA 1
ATOM 651 C C . ILE A 1 81 ? 0.013 -32.312 -20.531 1 97.75 81 ILE A C 1
ATOM 653 O O . ILE A 1 81 ? 1.029 -32.219 -19.844 1 97.75 81 ILE A O 1
ATOM 657 N N . THR A 1 82 ? -0.226 -31.609 -21.625 1 97.81 82 THR A N 1
ATOM 658 C CA . THR A 1 82 ? 0.815 -30.703 -22.109 1 97.81 82 THR A CA 1
ATOM 659 C C . THR A 1 82 ? 1.063 -29.578 -21.109 1 97.81 82 THR A C 1
ATOM 661 O O . THR A 1 82 ? 2.203 -29.141 -20.922 1 97.81 82 THR A O 1
ATOM 664 N N . SER A 1 83 ? 0.041 -29.109 -20.469 1 98.12 83 SER A N 1
ATOM 665 C CA . SER A 1 83 ? 0.164 -28.062 -19.453 1 98.12 83 SER A CA 1
ATOM 666 C C . SER A 1 83 ? 0.964 -28.547 -18.25 1 98.12 83 SER A C 1
ATOM 668 O O . SER A 1 83 ? 1.841 -27.828 -17.75 1 98.12 83 SER A O 1
ATOM 670 N N . LEU A 1 84 ? 0.72 -29.75 -17.781 1 97.75 84 LEU A N 1
ATOM 671 C CA . LEU A 1 84 ? 1.445 -30.312 -16.656 1 97.75 84 LEU A CA 1
ATOM 672 C C . LEU A 1 84 ? 2.92 -30.5 -17 1 97.75 84 LEU A C 1
ATOM 674 O O . LEU A 1 84 ? 3.791 -30.234 -16.172 1 97.75 84 LEU A O 1
ATOM 678 N N . ILE A 1 85 ? 3.168 -30.938 -18.203 1 97.62 85 ILE A N 1
ATOM 679 C CA . ILE A 1 85 ? 4.539 -31.125 -18.672 1 97.62 85 ILE A CA 1
ATOM 680 C C . ILE A 1 85 ? 5.27 -29.781 -18.672 1 97.62 85 ILE A C 1
ATOM 682 O O . ILE A 1 85 ? 6.41 -29.688 -18.219 1 97.62 85 ILE A O 1
ATOM 686 N N . PHE A 1 86 ? 4.59 -28.844 -19.172 1 97.12 86 PHE A N 1
ATOM 687 C CA . PHE A 1 86 ? 5.152 -27.5 -19.312 1 97.12 86 PHE A CA 1
ATOM 688 C C . PHE A 1 86 ? 5.516 -26.938 -17.938 1 97.12 86 PHE A C 1
ATOM 690 O O . PHE A 1 86 ? 6.582 -26.344 -17.781 1 97.12 86 PHE A O 1
ATOM 697 N N . ALA A 1 87 ? 4.668 -27.156 -16.969 1 96.31 87 ALA A N 1
ATOM 698 C CA . ALA A 1 87 ? 4.809 -26.547 -15.656 1 96.31 87 ALA A CA 1
ATOM 699 C C . ALA A 1 87 ? 5.82 -27.312 -14.805 1 96.31 87 ALA A C 1
ATOM 701 O O . ALA A 1 87 ? 6.32 -26.797 -13.805 1 96.31 87 ALA A O 1
ATOM 702 N N . ALA A 1 88 ? 6.168 -28.516 -15.172 1 96.44 88 ALA A N 1
ATOM 703 C CA . ALA A 1 88 ? 6.918 -29.453 -14.344 1 96.44 88 ALA A CA 1
ATOM 704 C C . ALA A 1 88 ? 8.266 -28.859 -13.938 1 96.44 88 ALA A C 1
ATOM 706 O O . ALA A 1 88 ? 8.617 -28.844 -12.75 1 96.44 88 ALA A O 1
ATOM 707 N N . PRO A 1 89 ? 9.008 -28.297 -14.891 1 93.06 89 PRO A N 1
ATOM 708 C CA . PRO A 1 89 ? 10.344 -27.812 -14.508 1 93.06 89 PRO A CA 1
ATOM 709 C C . PRO A 1 89 ? 10.289 -26.656 -13.516 1 93.06 89 PRO A C 1
ATOM 711 O O . PRO A 1 89 ? 11.141 -26.562 -12.625 1 93.06 89 PRO A O 1
ATOM 714 N N . THR A 1 90 ? 9.266 -25.906 -13.641 1 88.69 90 THR A N 1
ATOM 715 C CA . THR A 1 90 ? 9.18 -24.688 -12.844 1 88.69 90 THR A CA 1
ATOM 716 C C . THR A 1 90 ? 8.531 -24.969 -11.492 1 88.69 90 THR A C 1
ATOM 718 O O . THR A 1 90 ? 8.859 -24.328 -10.5 1 88.69 90 THR A O 1
ATOM 721 N N . CYS A 1 91 ? 7.711 -25.953 -11.406 1 91.12 91 CYS A N 1
ATOM 722 C CA . CYS A 1 91 ? 6.922 -26.219 -10.203 1 91.12 91 CYS A CA 1
ATOM 723 C C . CYS A 1 91 ? 7.453 -27.422 -9.445 1 91.12 91 CYS A C 1
ATOM 725 O O . CYS A 1 91 ? 6.84 -27.875 -8.469 1 91.12 91 CYS A O 1
ATOM 727 N N . THR A 1 92 ? 8.586 -27.906 -9.859 1 89.56 92 THR A N 1
ATOM 728 C CA . THR A 1 92 ? 9.141 -29.141 -9.312 1 89.56 92 THR A CA 1
ATOM 729 C C . THR A 1 92 ? 9.445 -28.984 -7.828 1 89.56 92 THR A C 1
ATOM 731 O O . THR A 1 92 ? 9.359 -29.953 -7.066 1 89.56 92 THR A O 1
ATOM 734 N N . LYS A 1 93 ? 9.828 -27.797 -7.402 1 85.38 93 LYS A N 1
ATOM 735 C CA . LYS A 1 93 ? 10.18 -27.562 -6.004 1 85.38 93 LYS A CA 1
ATOM 736 C C . LYS A 1 93 ? 8.992 -27.828 -5.082 1 85.38 93 LYS A C 1
ATOM 738 O O . LYS A 1 93 ? 9.156 -28.422 -4.012 1 85.38 93 LYS A O 1
ATOM 743 N N . ASP A 1 94 ? 7.793 -27.531 -5.492 1 88.81 94 ASP A N 1
ATOM 744 C CA . ASP A 1 94 ? 6.598 -27.641 -4.668 1 88.81 94 ASP A CA 1
ATOM 745 C C . ASP A 1 94 ? 5.859 -28.953 -4.941 1 88.81 94 ASP A C 1
ATOM 747 O O . ASP A 1 94 ? 5.238 -29.516 -4.039 1 88.81 94 ASP A O 1
ATOM 751 N N . VAL A 1 95 ? 5.898 -29.375 -6.152 1 93.88 95 VAL A N 1
ATOM 752 C CA . VAL A 1 95 ? 5.207 -30.594 -6.562 1 93.88 95 VAL A CA 1
ATOM 753 C C . VAL A 1 95 ? 6.137 -31.469 -7.406 1 93.88 95 VAL A C 1
ATOM 755 O O . VAL A 1 95 ? 5.996 -31.531 -8.633 1 93.88 95 VAL A O 1
ATOM 758 N N . PRO A 1 96 ? 7.055 -32.188 -6.801 1 93.44 96 PRO A N 1
ATOM 759 C CA . PRO A 1 96 ? 8.031 -33 -7.527 1 93.44 96 PRO A CA 1
ATOM 760 C C . PRO A 1 96 ? 7.387 -34.062 -8.406 1 93.44 96 PRO A C 1
ATOM 762 O O . PRO A 1 96 ? 7.973 -34.469 -9.406 1 93.44 96 PRO A O 1
ATOM 765 N N . GLU A 1 97 ? 6.113 -34.438 -8.109 1 95.38 97 GLU A N 1
ATOM 766 C CA . GLU A 1 97 ? 5.379 -35.438 -8.875 1 95.38 97 GLU A CA 1
ATOM 767 C C . GLU A 1 97 ? 5.227 -35 -10.336 1 95.38 97 GLU A C 1
ATOM 769 O O . GLU A 1 97 ? 5.133 -35.844 -11.227 1 95.38 97 GLU A O 1
ATOM 774 N N . LEU A 1 98 ? 5.23 -33.812 -10.578 1 96.19 98 LEU A N 1
ATOM 775 C CA . LEU A 1 98 ? 5.031 -33.312 -11.93 1 96.19 98 LEU A CA 1
ATOM 776 C C . LEU A 1 98 ? 6.184 -33.719 -12.836 1 96.19 98 LEU A C 1
ATOM 778 O O . LEU A 1 98 ? 5.973 -34.062 -14 1 96.19 98 LEU A O 1
ATOM 782 N N . MET A 1 99 ? 7.355 -33.688 -12.281 1 95.38 99 MET A N 1
ATOM 783 C CA . MET A 1 99 ? 8.508 -34.125 -13.07 1 95.38 99 MET A CA 1
ATOM 784 C C . MET A 1 99 ? 8.414 -35.594 -13.414 1 95.38 99 MET A C 1
ATOM 786 O O . MET A 1 99 ? 8.773 -36 -14.523 1 95.38 99 MET A O 1
ATOM 790 N N . THR A 1 100 ? 7.973 -36.344 -12.445 1 96.69 100 THR A N 1
ATOM 791 C CA . THR A 1 100 ? 7.77 -37.781 -12.688 1 96.69 100 THR A CA 1
ATOM 792 C C . THR A 1 100 ? 6.707 -38 -13.766 1 96.69 100 THR A C 1
ATOM 794 O O . THR A 1 100 ? 6.887 -38.812 -14.664 1 96.69 100 THR A O 1
ATOM 797 N N . LEU A 1 101 ? 5.617 -37.188 -13.688 1 96.88 101 LEU A N 1
ATOM 798 C CA . LEU A 1 101 ? 4.566 -37.281 -14.688 1 96.88 101 LEU A CA 1
ATOM 799 C C . LEU A 1 101 ? 5.094 -36.938 -16.078 1 96.88 101 LEU A C 1
ATOM 801 O O . LEU A 1 101 ? 4.773 -37.594 -17.062 1 96.88 101 LEU A O 1
ATOM 805 N N . ARG A 1 102 ? 5.875 -35.906 -16.141 1 96.62 102 ARG A N 1
ATOM 806 C CA . ARG A 1 102 ? 6.48 -35.5 -17.406 1 96.62 102 ARG A CA 1
ATOM 807 C C . ARG A 1 102 ? 7.273 -36.656 -18.031 1 96.62 102 ARG A C 1
ATOM 809 O O . ARG A 1 102 ? 7.129 -36.938 -19.219 1 96.62 102 ARG A O 1
ATOM 816 N N . LYS A 1 103 ? 8.062 -37.344 -17.234 1 96.81 103 LYS A N 1
ATOM 817 C CA . LYS A 1 103 ? 8.867 -38.469 -17.719 1 96.81 103 LYS A CA 1
ATOM 818 C C . LYS A 1 103 ? 7.988 -39.625 -18.203 1 96.81 103 LYS A C 1
ATOM 820 O O . LYS A 1 103 ? 8.281 -40.25 -19.234 1 96.81 103 LYS A O 1
ATOM 825 N N . ILE A 1 104 ? 6.941 -39.875 -17.516 1 96.81 104 ILE A N 1
ATOM 826 C CA . ILE A 1 104 ? 6.004 -40.938 -17.875 1 96.81 104 ILE A CA 1
ATOM 827 C C . ILE A 1 104 ? 5.363 -40.594 -19.234 1 96.81 104 ILE A C 1
ATOM 829 O O . ILE A 1 104 ? 5.301 -41.469 -20.109 1 96.81 104 ILE A O 1
ATOM 833 N N . PHE A 1 105 ? 4.953 -39.375 -19.406 1 96.81 105 PHE A N 1
ATOM 834 C CA . PHE A 1 105 ? 4.289 -38.969 -20.641 1 96.81 105 PHE A CA 1
ATOM 835 C C . PHE A 1 105 ? 5.277 -38.938 -21.797 1 96.81 105 PHE A C 1
ATOM 837 O O . PHE A 1 105 ? 4.922 -39.25 -22.938 1 96.81 105 PHE A O 1
ATOM 844 N N . GLU A 1 106 ? 6.457 -38.531 -21.469 1 96.31 106 GLU A N 1
ATOM 845 C CA . GLU A 1 106 ? 7.504 -38.531 -22.484 1 96.31 106 GLU A CA 1
ATOM 846 C C . GLU A 1 106 ? 7.785 -39.938 -22.984 1 96.31 106 GLU A C 1
ATOM 848 O O . GLU A 1 106 ? 7.961 -40.156 -24.188 1 96.31 106 GLU A O 1
ATOM 853 N N . LYS A 1 107 ? 7.863 -40.906 -22.078 1 96.56 107 LYS A N 1
ATOM 854 C CA . LYS A 1 107 ? 8.078 -42.281 -22.438 1 96.56 107 LYS A CA 1
ATOM 855 C C . LYS A 1 107 ? 6.883 -42.844 -23.219 1 96.56 107 LYS A C 1
ATOM 857 O O . LYS A 1 107 ? 7.059 -43.625 -24.172 1 96.56 107 LYS A O 1
ATOM 862 N N . LYS A 1 108 ? 5.707 -42.375 -22.922 1 96.31 108 LYS A N 1
ATOM 863 C CA . LYS A 1 108 ? 4.488 -42.938 -23.516 1 96.31 108 LYS A CA 1
ATOM 864 C C . LYS A 1 108 ? 4.223 -42.312 -24.891 1 96.31 108 LYS A C 1
ATOM 866 O O . LYS A 1 108 ? 3.875 -43.031 -25.828 1 96.31 108 LYS A O 1
ATOM 871 N N . TYR A 1 109 ? 4.387 -41.062 -25.016 1 96.31 109 TYR A N 1
ATOM 872 C CA . TYR A 1 109 ? 3.947 -40.375 -26.234 1 96.31 109 TYR A CA 1
ATOM 873 C C . TYR A 1 109 ? 5.141 -39.875 -27.047 1 96.31 109 TYR A C 1
ATOM 875 O O . TYR A 1 109 ? 4.977 -39.406 -28.172 1 96.31 109 TYR A O 1
ATOM 883 N N . GLY A 1 110 ? 6.34 -39.938 -26.453 1 96.06 110 GLY A N 1
ATOM 884 C CA . GLY A 1 110 ? 7.547 -39.656 -27.203 1 96.06 110 GLY A CA 1
ATOM 885 C C . GLY A 1 110 ? 8.078 -38.25 -26.953 1 96.06 110 GLY A C 1
ATOM 886 O O . GLY A 1 110 ? 7.312 -37.344 -26.609 1 96.06 110 GLY A O 1
ATOM 887 N N . GLU A 1 111 ? 9.305 -38.125 -27.25 1 95.81 111 GLU A N 1
ATOM 888 C CA . GLU A 1 111 ? 10 -36.844 -27.047 1 95.81 111 GLU A CA 1
ATOM 889 C C . GLU A 1 111 ? 9.492 -35.781 -28 1 95.81 111 GLU A C 1
ATOM 891 O O . GLU A 1 111 ? 9.398 -34.594 -27.641 1 95.81 111 GLU A O 1
ATOM 896 N N . LYS A 1 112 ? 9.219 -36.156 -29.156 1 94.75 112 LYS A N 1
ATOM 897 C CA . LYS A 1 112 ? 8.727 -35.25 -30.172 1 94.75 112 LYS A CA 1
ATOM 898 C C . LYS A 1 112 ? 7.402 -34.625 -29.75 1 94.75 112 LYS A C 1
ATOM 900 O O . LYS A 1 112 ? 7.191 -33.406 -29.922 1 94.75 112 LYS A O 1
ATOM 905 N N . PHE A 1 113 ? 6.535 -35.375 -29.125 1 94.56 113 PHE A N 1
ATOM 906 C CA . PHE A 1 113 ? 5.266 -34.906 -28.609 1 94.56 113 PHE A CA 1
ATOM 907 C C . PHE A 1 113 ? 5.488 -33.844 -27.547 1 94.56 113 PHE A C 1
ATOM 909 O O . PHE A 1 113 ? 4.902 -32.75 -27.609 1 94.56 113 PHE A O 1
ATOM 916 N N . VAL A 1 114 ? 6.383 -34.188 -26.641 1 95.31 114 VAL A N 1
ATOM 917 C CA . VAL A 1 114 ? 6.652 -33.281 -25.531 1 95.31 114 VAL A CA 1
ATOM 918 C C . VAL A 1 114 ? 7.258 -31.984 -26.047 1 95.31 114 VAL A C 1
ATOM 920 O O . VAL A 1 114 ? 6.824 -30.891 -25.656 1 95.31 114 VAL A O 1
ATOM 923 N N . SER A 1 115 ? 8.188 -32.062 -26.969 1 95.31 115 SER A N 1
ATOM 924 C CA . SER A 1 115 ? 8.914 -30.90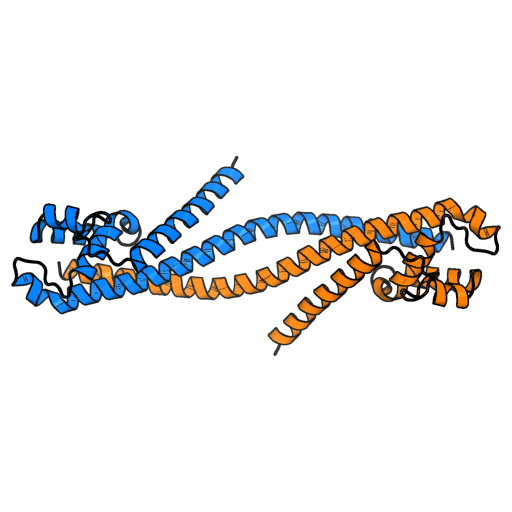6 -27.469 1 95.31 115 SER A CA 1
ATOM 925 C C . SER A 1 115 ? 8.023 -30.031 -28.328 1 95.31 115 SER A C 1
ATOM 927 O O . SER A 1 115 ? 8.062 -28.797 -28.203 1 95.31 115 SER A O 1
ATOM 929 N N . GLU A 1 116 ? 7.152 -30.562 -29.156 1 94.94 116 GLU A N 1
ATOM 930 C CA . GLU A 1 116 ? 6.328 -29.812 -30.094 1 94.94 116 GLU A CA 1
ATOM 931 C C . GLU A 1 116 ? 5.078 -29.266 -29.406 1 94.94 116 GLU A C 1
ATOM 933 O O . GLU A 1 116 ? 4.707 -28.109 -29.609 1 94.94 116 GLU A O 1
ATOM 938 N N . GLU A 1 117 ? 4.465 -30.031 -28.531 1 94.44 117 GLU A N 1
ATOM 939 C CA . GLU A 1 117 ? 3.156 -29.688 -27.984 1 94.44 117 GLU A CA 1
ATOM 940 C C . GLU A 1 117 ? 3.285 -28.781 -26.766 1 94.44 117 GLU A C 1
ATOM 942 O O . GLU A 1 117 ? 2.295 -28.219 -26.297 1 94.44 117 GLU A O 1
ATOM 947 N N . THR A 1 118 ? 4.543 -28.641 -26.219 1 95.94 118 THR A N 1
ATOM 948 C CA . THR A 1 118 ? 4.754 -27.766 -25.078 1 95.94 118 THR A CA 1
ATOM 949 C C . THR A 1 118 ? 5.539 -26.516 -25.5 1 95.94 118 THR A C 1
ATOM 951 O O . THR A 1 118 ? 5.855 -25.672 -24.672 1 95.94 118 THR A O 1
ATOM 954 N N . ASN A 1 119 ? 5.883 -26.531 -26.766 1 95.75 119 ASN A N 1
ATOM 955 C CA . ASN A 1 119 ? 6.562 -25.359 -27.312 1 95.75 119 ASN A CA 1
ATOM 956 C C . ASN A 1 119 ? 5.57 -24.266 -27.719 1 95.75 119 ASN A C 1
ATOM 958 O O . ASN A 1 119 ? 4.797 -24.438 -28.656 1 95.75 119 ASN A O 1
ATOM 962 N N . LEU A 1 120 ? 5.625 -23.172 -27.094 1 92.75 120 LEU A N 1
ATOM 963 C CA . LEU A 1 120 ? 4.648 -22.109 -27.25 1 92.75 120 LEU A CA 1
ATOM 964 C C . LEU A 1 120 ? 4.688 -21.516 -28.656 1 92.75 120 LEU A C 1
ATOM 966 O O . LEU A 1 120 ? 3.717 -20.922 -29.109 1 92.75 120 LEU A O 1
ATOM 970 N N . GLN A 1 121 ? 5.738 -21.703 -29.359 1 93.75 121 GLN A N 1
ATOM 971 C CA . GLN A 1 121 ? 5.895 -21.172 -30.703 1 93.75 121 GLN A CA 1
ATOM 972 C C . GLN A 1 121 ? 5.441 -22.172 -31.75 1 93.75 121 GLN A C 1
ATOM 974 O O . GLN A 1 121 ? 5.324 -21.844 -32.938 1 93.75 121 GLN A O 1
ATOM 979 N N . SER A 1 122 ? 5.199 -23.375 -31.344 1 94.31 122 SER A N 1
ATOM 980 C CA . SER A 1 122 ? 4.754 -24.422 -32.25 1 94.31 122 SER A CA 1
ATOM 981 C C . SER A 1 122 ? 3.273 -24.281 -32.594 1 94.31 122 SER A C 1
ATOM 983 O O . SER A 1 122 ? 2.465 -23.969 -31.719 1 94.31 122 SER A O 1
ATOM 985 N N . PRO A 1 123 ? 2.91 -24.516 -33.781 1 92.81 123 PRO A N 1
ATOM 986 C CA . PRO A 1 123 ? 1.488 -24.5 -34.125 1 92.81 123 PRO A CA 1
ATOM 987 C C . PRO A 1 123 ? 0.699 -25.609 -33.438 1 92.81 123 PRO A C 1
ATOM 989 O O . PRO A 1 123 ? -0.525 -25.516 -33.312 1 92.81 123 PRO A O 1
ATOM 992 N N . ASP A 1 124 ? 1.34 -26.625 -32.875 1 93 124 ASP A N 1
ATOM 993 C CA . ASP A 1 124 ? 0.684 -27.766 -32.25 1 93 124 ASP A CA 1
ATOM 994 C C . ASP A 1 124 ? 0.624 -27.594 -30.734 1 93 124 ASP A C 1
ATOM 996 O O . ASP A 1 124 ? 0.16 -28.484 -30.016 1 93 124 ASP A O 1
ATOM 1000 N N . CYS A 1 125 ? 1.114 -26.484 -30.281 1 95.12 125 CYS A N 1
ATOM 1001 C CA . CYS A 1 125 ? 1.124 -26.25 -28.844 1 95.12 125 CYS A CA 1
ATOM 1002 C C . CYS A 1 125 ? -0.28 -26.359 -28.266 1 95.12 125 CYS A C 1
ATOM 1004 O O . CYS A 1 125 ? -1.232 -25.812 -28.812 1 95.12 125 CYS A O 1
ATOM 1006 N N . ALA A 1 126 ? -0.399 -27.062 -27.188 1 96.62 126 ALA A N 1
ATOM 1007 C CA . ALA A 1 126 ? -1.711 -27.281 -26.578 1 96.62 126 ALA A CA 1
ATOM 1008 C C . ALA A 1 126 ? -1.727 -26.812 -25.125 1 96.62 126 ALA A C 1
ATOM 1010 O O . ALA A 1 126 ? -2.689 -27.078 -24.391 1 96.62 126 ALA A O 1
ATOM 1011 N N . VAL A 1 127 ? -0.692 -26.125 -24.734 1 97.19 127 VAL A N 1
ATOM 1012 C CA . VAL A 1 127 ? -0.551 -25.688 -23.359 1 97.19 127 VAL A CA 1
ATOM 1013 C C . VAL A 1 127 ? -1.613 -24.641 -23.031 1 97.19 127 VAL A C 1
ATOM 1015 O O . VAL A 1 127 ? -1.895 -23.75 -23.859 1 97.19 127 VAL A O 1
ATOM 1018 N N . ASN A 1 128 ? -2.201 -24.719 -21.875 1 96.31 128 ASN A N 1
ATOM 1019 C CA . ASN A 1 128 ? -3.205 -23.75 -21.422 1 96.31 128 ASN A CA 1
ATOM 1020 C C . ASN A 1 128 ? -2.621 -22.359 -21.297 1 96.31 128 ASN A C 1
ATOM 1022 O O . ASN A 1 128 ? -1.721 -22.125 -20.484 1 96.31 128 ASN A O 1
ATOM 1026 N N . LEU A 1 129 ? -3.146 -21.469 -21.953 1 93.56 129 LEU A N 1
ATOM 1027 C CA . LEU A 1 129 ? -2.598 -20.125 -22.078 1 93.56 129 LEU A CA 1
ATOM 1028 C C . LEU A 1 129 ? -2.762 -19.359 -20.766 1 93.56 129 LEU A C 1
ATOM 1030 O O . LEU A 1 129 ? -1.868 -18.609 -20.359 1 93.56 129 LEU A O 1
ATOM 1034 N N . ALA A 1 130 ? -3.908 -19.531 -20.094 1 93.31 130 ALA A N 1
ATOM 1035 C CA . ALA A 1 130 ? -4.129 -18.875 -18.812 1 93.31 130 ALA A CA 1
ATOM 1036 C C . ALA A 1 130 ? -3.072 -19.281 -17.797 1 93.31 130 ALA A C 1
ATOM 1038 O O . ALA A 1 130 ? -2.568 -18.438 -17.047 1 93.31 130 ALA A O 1
ATOM 1039 N N . MET A 1 131 ? -2.705 -20.547 -17.828 1 95.69 131 MET A N 1
ATOM 1040 C CA . MET A 1 131 ? -1.671 -21.047 -16.922 1 95.69 131 MET A CA 1
ATOM 1041 C C . MET A 1 131 ? -0.322 -20.406 -17.234 1 95.69 131 MET A C 1
ATOM 1043 O O . MET A 1 131 ? 0.392 -19.969 -16.328 1 95.69 131 MET A O 1
ATOM 1047 N N . VAL A 1 132 ? 0.003 -20.359 -18.516 1 95 132 VAL A N 1
ATOM 1048 C CA . VAL A 1 132 ? 1.279 -19.812 -18.938 1 95 132 VAL A CA 1
ATOM 1049 C C . VAL A 1 132 ? 1.414 -18.375 -18.453 1 95 132 VAL A C 1
ATOM 1051 O O . VAL A 1 132 ? 2.447 -18 -17.891 1 95 132 VAL A O 1
ATOM 1054 N N . MET A 1 133 ? 0.347 -17.625 -18.594 1 92.31 133 MET A N 1
ATOM 1055 C CA . MET A 1 133 ? 0.349 -16.219 -18.203 1 92.31 133 MET A CA 1
ATOM 1056 C C . MET A 1 133 ? 0.512 -16.062 -16.703 1 92.31 133 MET A C 1
ATOM 1058 O O . MET A 1 133 ? 1.323 -15.266 -16.234 1 92.31 133 MET A O 1
ATOM 1062 N N . LYS A 1 134 ? -0.203 -16.859 -15.969 1 91.12 134 LYS A N 1
ATOM 1063 C CA . LYS A 1 134 ? -0.152 -16.781 -14.516 1 91.12 134 LYS A CA 1
ATOM 1064 C C . LYS A 1 134 ? 1.21 -17.234 -13.984 1 91.12 134 LYS A C 1
ATOM 1066 O O . LYS A 1 134 ? 1.729 -16.641 -13.031 1 91.12 134 LYS A O 1
ATOM 1071 N N . LEU A 1 135 ? 1.789 -18.266 -14.602 1 91.56 135 LEU A N 1
ATOM 1072 C CA . LEU A 1 135 ? 3.113 -18.75 -14.227 1 91.56 135 LEU A CA 1
ATOM 1073 C C . LEU A 1 135 ? 4.172 -17.688 -14.469 1 91.56 135 LEU A C 1
ATOM 1075 O O . LEU A 1 135 ? 5.043 -17.469 -13.633 1 91.56 135 LEU A O 1
ATOM 1079 N N . ARG A 1 136 ? 4.051 -17.062 -15.578 1 89.38 136 ARG A N 1
ATOM 1080 C CA . ARG A 1 136 ? 4.977 -15.992 -15.93 1 89.38 136 ARG A CA 1
ATOM 1081 C C . ARG A 1 136 ? 4.898 -14.852 -14.922 1 89.38 136 ARG A C 1
ATOM 1083 O O . ARG A 1 136 ? 5.93 -14.383 -14.43 1 89.38 136 ARG A O 1
ATOM 1090 N N . TYR A 1 137 ? 3.682 -14.477 -14.68 1 86.06 137 TYR A N 1
ATOM 1091 C CA . TYR A 1 137 ? 3.463 -13.391 -13.734 1 86.06 137 TYR A CA 1
ATOM 1092 C C . TYR A 1 137 ? 4.012 -13.742 -12.359 1 86.06 137 TYR A C 1
ATOM 1094 O O . TYR A 1 137 ? 4.668 -12.922 -11.719 1 86.06 137 TYR A O 1
ATOM 1102 N N . TYR A 1 138 ? 3.777 -14.906 -11.906 1 85.75 138 TYR A N 1
ATOM 1103 C CA . TYR A 1 138 ? 4.254 -15.375 -10.609 1 85.75 138 TYR A CA 1
ATOM 1104 C C . TYR A 1 138 ? 5.773 -15.297 -10.523 1 85.75 138 TYR A C 1
ATOM 1106 O O . TYR A 1 138 ? 6.316 -14.695 -9.594 1 85.75 138 TYR A O 1
ATOM 1114 N N . TYR A 1 139 ? 6.414 -15.742 -11.492 1 82.19 139 TYR A N 1
ATOM 1115 C CA . TYR A 1 139 ? 7.867 -15.828 -11.422 1 82.19 139 TYR A CA 1
ATOM 1116 C C . TYR A 1 139 ? 8.508 -14.461 -11.602 1 82.19 139 TYR A C 1
ATOM 1118 O O . TYR A 1 139 ? 9.531 -14.156 -10.977 1 82.19 139 TYR A O 1
ATOM 1126 N N . GLU A 1 140 ? 7.867 -13.617 -12.406 1 82.56 140 GLU A N 1
ATOM 1127 C CA . GLU A 1 140 ? 8.359 -12.25 -12.578 1 82.56 140 GLU A CA 1
ATOM 1128 C C . GLU A 1 140 ? 8.258 -11.461 -11.273 1 82.56 140 GLU A C 1
ATOM 1130 O O . GLU A 1 140 ? 9.195 -10.758 -10.891 1 82.56 140 GLU A O 1
ATOM 1135 N N . GLU A 1 141 ? 7.262 -11.656 -10.625 1 82.38 141 GLU A N 1
ATOM 1136 C CA . GLU A 1 141 ? 7.031 -10.93 -9.383 1 82.38 141 GLU A CA 1
ATOM 1137 C C . GLU A 1 141 ? 7.883 -11.492 -8.25 1 82.38 141 GLU A C 1
ATOM 1139 O O . GLU A 1 141 ? 8.414 -10.742 -7.434 1 82.38 141 GLU A O 1
ATOM 1144 N N . ALA A 1 142 ? 7.984 -12.789 -8.258 1 79.38 142 ALA A N 1
ATOM 1145 C CA . ALA A 1 142 ? 8.836 -13.438 -7.27 1 79.38 142 ALA A CA 1
ATOM 1146 C C . ALA A 1 142 ? 10.281 -12.992 -7.41 1 79.38 142 ALA A C 1
ATOM 1148 O O . ALA A 1 142 ? 10.977 -12.789 -6.41 1 79.38 142 ALA A O 1
ATOM 1149 N N . ALA A 1 143 ? 10.664 -12.758 -8.562 1 82.56 143 ALA A N 1
ATOM 1150 C CA . ALA A 1 143 ? 12.023 -12.297 -8.844 1 82.56 143 ALA A CA 1
ATOM 1151 C C . ALA A 1 143 ? 12.242 -10.883 -8.312 1 82.56 143 ALA A C 1
ATOM 1153 O O . ALA A 1 143 ? 13.328 -10.547 -7.84 1 82.56 143 ALA A O 1
ATOM 1154 N N . LYS A 1 144 ? 11.234 -10.055 -8.398 1 80.31 144 LYS A N 1
ATOM 1155 C CA . LYS A 1 144 ? 11.32 -8.688 -7.895 1 80.31 144 LYS A CA 1
ATOM 1156 C C . LYS A 1 144 ? 11.602 -8.672 -6.395 1 80.31 144 LYS A C 1
ATOM 1158 O O . LYS A 1 144 ? 12.398 -7.859 -5.914 1 80.31 144 LYS A O 1
ATOM 1163 N N . ILE A 1 145 ? 10.953 -9.547 -5.684 1 76.31 145 ILE A N 1
ATOM 1164 C CA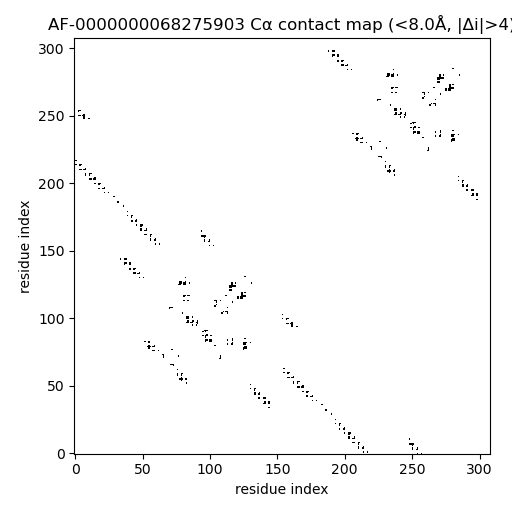 . ILE A 1 145 ? 11.141 -9.641 -4.242 1 76.31 145 ILE A CA 1
ATOM 1165 C C . ILE A 1 145 ? 12.57 -10.07 -3.934 1 76.31 145 ILE A C 1
ATOM 1167 O O . ILE A 1 145 ? 13.219 -9.492 -3.059 1 76.31 145 ILE A O 1
ATOM 1171 N N . GLU A 1 146 ? 12.969 -11.031 -4.688 1 76.62 146 GLU A N 1
ATOM 1172 C CA . GLU A 1 146 ? 14.336 -11.523 -4.508 1 76.62 146 GLU A CA 1
ATOM 1173 C C . GLU A 1 146 ? 15.359 -10.438 -4.812 1 76.62 146 GLU A C 1
ATOM 1175 O O . GLU A 1 146 ? 16.359 -10.305 -4.105 1 76.62 146 GLU A O 1
ATOM 1180 N N . ASN A 1 147 ? 15.109 -9.68 -5.812 1 77.06 147 ASN A N 1
ATOM 1181 C CA . ASN A 1 147 ? 15.992 -8.586 -6.188 1 77.06 147 ASN A CA 1
ATOM 1182 C C . ASN A 1 147 ? 16.016 -7.496 -5.113 1 77.06 147 ASN A C 1
ATOM 1184 O O . ASN A 1 147 ? 17.078 -6.914 -4.844 1 77.06 147 ASN A O 1
ATOM 1188 N N . ARG A 1 148 ? 14.93 -7.211 -4.578 1 70.44 148 ARG A N 1
ATOM 1189 C CA . ARG A 1 148 ? 14.844 -6.207 -3.52 1 70.44 148 ARG A CA 1
ATOM 1190 C C . ARG A 1 148 ? 15.602 -6.656 -2.275 1 70.44 148 ARG A C 1
ATOM 1192 O O . ARG A 1 148 ? 16.25 -5.848 -1.616 1 70.44 148 ARG A O 1
ATOM 1199 N N . LYS A 1 149 ? 15.523 -7.945 -1.925 1 68 149 LYS A N 1
ATOM 1200 C CA . LYS A 1 149 ? 16.266 -8.492 -0.793 1 68 149 LYS A CA 1
ATOM 1201 C C . LYS A 1 149 ? 17.781 -8.367 -1.018 1 68 149 LYS A C 1
ATOM 1203 O O . LYS A 1 149 ? 18.531 -8.055 -0.089 1 68 149 LYS A O 1
ATOM 1208 N N . LEU A 1 150 ? 18.062 -8.562 -2.172 1 63.56 150 LEU A N 1
ATOM 1209 C CA . LEU A 1 150 ? 19.469 -8.469 -2.525 1 63.56 150 LEU A CA 1
ATOM 1210 C C . LEU A 1 150 ? 19.969 -7.031 -2.418 1 63.56 150 LEU A C 1
ATOM 1212 O O . LEU A 1 150 ? 21.078 -6.785 -1.959 1 63.56 150 LEU A O 1
ATOM 1216 N N . LYS A 1 151 ? 19.109 -6.145 -2.795 1 61 151 LYS A N 1
ATOM 1217 C CA . LYS A 1 151 ? 19.484 -4.734 -2.74 1 61 151 LYS A CA 1
ATOM 1218 C C . LYS A 1 151 ? 19.531 -4.23 -1.301 1 61 151 LYS A C 1
ATOM 1220 O O . LYS A 1 151 ? 20.344 -3.367 -0.964 1 61 151 LYS A O 1
ATOM 1225 N N . ALA A 1 152 ? 18.734 -4.684 -0.432 1 61.16 152 ALA A N 1
ATOM 1226 C CA . ALA A 1 152 ? 18.703 -4.301 0.978 1 61.16 152 ALA A CA 1
ATOM 1227 C C . ALA A 1 152 ? 19.922 -4.855 1.722 1 61.16 152 ALA A C 1
ATOM 1229 O O . ALA A 1 152 ? 20.328 -4.297 2.74 1 61.16 152 ALA A O 1
ATOM 1230 N N . ASN A 1 153 ? 20.391 -5.848 1.439 1 50.66 153 ASN A N 1
ATOM 1231 C CA . ASN A 1 153 ? 21.578 -6.469 2.025 1 50.66 153 ASN A CA 1
ATOM 1232 C C . ASN A 1 153 ? 22.859 -5.82 1.517 1 50.66 153 ASN A C 1
ATOM 1234 O O . ASN A 1 153 ? 23.938 -6.062 2.059 1 50.66 153 ASN A O 1
ATOM 1238 N N . VAL A 1 154 ? 22.656 -5.051 0.469 1 44.16 154 VAL A N 1
ATOM 1239 C CA . VAL A 1 154 ? 23.828 -4.32 0.023 1 44.16 154 VAL A CA 1
ATOM 1240 C C . VAL A 1 154 ? 23.781 -2.889 0.549 1 44.16 154 VAL A C 1
ATOM 1242 O O . VAL A 1 154 ? 22.734 -2.256 0.551 1 44.16 154 VAL A O 1
ATOM 1245 N N . MET B 1 1 ? 1.716 -44.344 -13.492 1 92.31 1 MET B N 1
ATOM 1246 C CA . MET B 1 1 ? 1.049 -43.094 -13.875 1 92.31 1 MET B CA 1
ATOM 1247 C C . MET B 1 1 ? -0.055 -42.75 -12.883 1 92.31 1 MET B C 1
ATOM 1249 O O . MET B 1 1 ? -0.089 -41.625 -12.352 1 92.31 1 MET B O 1
ATOM 1253 N N . GLN B 1 2 ? -0.898 -43.781 -12.5 1 93.12 2 GLN B N 1
ATOM 1254 C CA . GLN B 1 2 ? -2.061 -43.531 -11.656 1 93.12 2 GLN B CA 1
ATOM 1255 C C . GLN B 1 2 ? -1.64 -43.031 -10.273 1 93.12 2 GLN B C 1
ATOM 1257 O O . GLN B 1 2 ? -2.076 -41.969 -9.828 1 93.12 2 GLN B O 1
ATOM 1262 N N . LYS B 1 3 ? -0.721 -43.75 -9.641 1 93.19 3 LYS B N 1
ATOM 1263 C CA . LYS B 1 3 ? -0.281 -43.406 -8.289 1 93.19 3 LYS B CA 1
ATOM 1264 C C . LYS B 1 3 ? 0.383 -42.031 -8.273 1 93.19 3 LYS B C 1
ATOM 1266 O O . LYS B 1 3 ? 0.15 -41.219 -7.363 1 93.19 3 LYS B O 1
ATOM 1271 N N . THR B 1 4 ? 1.198 -41.719 -9.258 1 94.25 4 THR B N 1
ATOM 1272 C CA . THR B 1 4 ? 1.904 -40.438 -9.352 1 94.25 4 THR B CA 1
ATOM 1273 C C . THR B 1 4 ? 0.919 -39.281 -9.516 1 94.25 4 THR B C 1
ATOM 1275 O O . THR B 1 4 ? 1.047 -38.25 -8.852 1 94.25 4 THR B O 1
ATOM 1278 N N . ALA B 1 5 ? -0.113 -39.438 -10.398 1 94.88 5 ALA B N 1
ATOM 1279 C CA . ALA B 1 5 ? -1.128 -38.406 -10.633 1 94.88 5 ALA B CA 1
ATOM 1280 C C . ALA B 1 5 ? -1.96 -38.188 -9.375 1 94.88 5 ALA B C 1
ATOM 1282 O O . ALA B 1 5 ? -2.311 -37.031 -9.062 1 94.88 5 ALA B O 1
ATOM 1283 N N . GLU B 1 6 ? -2.23 -39.281 -8.641 1 94.62 6 GLU B N 1
ATOM 1284 C CA . GLU B 1 6 ? -2.984 -39.156 -7.395 1 94.62 6 GLU B CA 1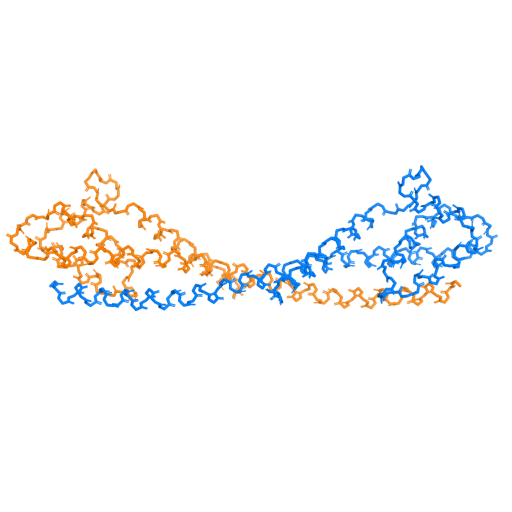
ATOM 1285 C C . GLU B 1 6 ? -2.195 -38.406 -6.332 1 94.62 6 GLU B C 1
ATOM 1287 O O . GLU B 1 6 ? -2.754 -37.562 -5.609 1 94.62 6 GLU B O 1
ATOM 1292 N N . ASN B 1 7 ? -0.925 -38.719 -6.273 1 93.62 7 ASN B N 1
ATOM 1293 C CA . ASN B 1 7 ? -0.066 -38.031 -5.32 1 93.62 7 ASN B CA 1
ATOM 1294 C C . ASN B 1 7 ? 0.071 -36.531 -5.664 1 93.62 7 ASN B C 1
ATOM 1296 O O . ASN B 1 7 ? 0.065 -35.688 -4.777 1 93.62 7 ASN B O 1
ATOM 1300 N N . ALA B 1 8 ? 0.244 -36.281 -6.906 1 95.19 8 ALA B N 1
ATOM 1301 C CA . ALA B 1 8 ? 0.31 -34.906 -7.359 1 95.19 8 ALA B CA 1
ATOM 1302 C C . ALA B 1 8 ? -0.955 -34.125 -6.98 1 95.19 8 ALA B C 1
ATOM 1304 O O . ALA B 1 8 ? -0.881 -33.031 -6.434 1 95.19 8 ALA B O 1
ATOM 1305 N N . LEU B 1 9 ? -2.105 -34.75 -7.242 1 95.19 9 LEU B N 1
ATOM 1306 C CA . LEU B 1 9 ? -3.4 -34.156 -6.949 1 95.19 9 LEU B CA 1
ATOM 1307 C C . LEU B 1 9 ? -3.539 -33.844 -5.457 1 95.19 9 LEU B C 1
ATOM 1309 O O . LEU B 1 9 ? -3.994 -32.781 -5.066 1 95.19 9 LEU B O 1
ATOM 1313 N N . ALA B 1 10 ? -3.18 -34.812 -4.672 1 92.31 10 ALA B N 1
ATOM 1314 C CA . ALA B 1 10 ? -3.264 -34.656 -3.221 1 92.31 10 ALA B CA 1
ATOM 1315 C C . ALA B 1 10 ? -2.377 -33.531 -2.734 1 92.31 10 ALA B C 1
ATOM 1317 O O . ALA B 1 10 ? -2.799 -32.719 -1.914 1 92.31 10 ALA B O 1
ATOM 1318 N N . ARG B 1 11 ? -1.166 -33.438 -3.262 1 91.06 11 ARG B N 1
ATOM 1319 C CA . ARG B 1 11 ? -0.221 -32.375 -2.865 1 91.06 11 ARG B CA 1
ATOM 1320 C C . ARG B 1 11 ? -0.699 -31.016 -3.312 1 91.06 11 ARG B C 1
ATOM 1322 O O . ARG B 1 11 ? -0.603 -30.031 -2.561 1 91.06 11 ARG B O 1
ATOM 1329 N N . ILE B 1 12 ? -1.231 -30.969 -4.438 1 94.44 12 ILE B N 1
ATOM 1330 C CA . ILE B 1 12 ? -1.737 -29.719 -4.996 1 94.44 12 ILE B CA 1
ATOM 1331 C C . ILE B 1 12 ? -2.906 -29.219 -4.156 1 94.44 12 ILE B C 1
ATOM 1333 O O . ILE B 1 12 ? -3.004 -28.031 -3.869 1 94.44 12 ILE B O 1
ATOM 1337 N N . ARG B 1 13 ? -3.758 -30.156 -3.705 1 91.44 13 ARG B N 1
ATOM 1338 C CA . ARG B 1 13 ? -4.898 -29.797 -2.871 1 91.44 13 ARG B CA 1
ATOM 1339 C C . ARG B 1 13 ? -4.438 -29.234 -1.529 1 91.44 13 ARG B C 1
ATOM 1341 O O . ARG B 1 13 ? -4.98 -28.234 -1.049 1 91.44 13 ARG B O 1
ATOM 1348 N N . MET B 1 14 ? -3.42 -29.797 -1.015 1 92.44 14 MET B N 1
ATOM 1349 C CA . MET B 1 14 ? -2.873 -29.344 0.259 1 92.44 14 MET B CA 1
ATOM 1350 C C . MET B 1 14 ? -2.266 -27.953 0.117 1 92.44 14 MET B C 1
ATOM 1352 O O . MET B 1 14 ? -2.523 -27.062 0.939 1 92.44 14 MET B O 1
ATOM 1356 N N . LEU B 1 15 ? -1.521 -27.797 -0.899 1 90.69 15 LEU B N 1
ATOM 1357 C CA . LEU B 1 15 ? -0.874 -26.516 -1.154 1 90.69 15 LEU B CA 1
ATOM 1358 C C . LEU B 1 15 ? -1.909 -25.422 -1.408 1 90.69 15 LEU B C 1
ATOM 1360 O O . LEU B 1 15 ? -1.768 -24.297 -0.918 1 90.69 15 LEU B O 1
ATOM 1364 N N . LYS B 1 16 ? -2.91 -25.844 -2.168 1 90.75 16 LYS B N 1
ATOM 1365 C CA . LYS B 1 16 ? -4.012 -24.922 -2.457 1 90.75 16 LYS B CA 1
ATOM 1366 C C . LYS B 1 16 ? -4.684 -24.453 -1.171 1 90.75 16 LYS B C 1
ATOM 1368 O O . LYS B 1 16 ? -4.926 -23.25 -1 1 90.75 16 LYS B O 1
ATOM 1373 N N . GLN B 1 17 ? -4.934 -25.297 -0.303 1 89.94 17 GLN B N 1
ATOM 1374 C CA . GLN B 1 17 ? -5.566 -24.984 0.974 1 89.94 17 GLN B CA 1
ATOM 1375 C C . GLN B 1 17 ? -4.672 -24.078 1.816 1 89.94 17 GLN B C 1
ATOM 1377 O O . GLN B 1 17 ? -5.148 -23.109 2.406 1 89.94 17 GLN B O 1
ATOM 1382 N N . GLU B 1 18 ? -3.441 -24.406 1.858 1 85.62 18 GLU B N 1
ATOM 1383 C CA . GLU B 1 18 ? -2.459 -23.609 2.592 1 85.62 18 GLU B CA 1
ATOM 1384 C C . GLU B 1 18 ? -2.406 -22.188 2.068 1 85.62 18 GLU B C 1
ATOM 1386 O O . GLU B 1 18 ? -2.408 -21.234 2.85 1 85.62 18 GLU B O 1
ATOM 1391 N N . LYS B 1 19 ? -2.367 -22.031 0.752 1 86.94 19 LYS B N 1
ATOM 1392 C CA . LYS B 1 19 ? -2.268 -20.703 0.147 1 86.94 19 LYS B CA 1
ATOM 1393 C C . LYS B 1 19 ? -3.568 -19.922 0.317 1 86.94 19 LYS B C 1
ATOM 1395 O O . LYS B 1 19 ? -3.549 -18.703 0.477 1 86.94 19 LYS B O 1
ATOM 1400 N N . ALA B 1 20 ? -4.688 -20.688 0.287 1 87 20 ALA B N 1
ATOM 1401 C CA . ALA B 1 20 ? -5.984 -20.047 0.514 1 87 20 ALA B CA 1
ATOM 1402 C C . ALA B 1 20 ? -6.051 -19.422 1.899 1 87 20 ALA B C 1
ATOM 1404 O O . ALA B 1 20 ? -6.582 -18.312 2.059 1 87 20 ALA B O 1
ATOM 1405 N N . LEU B 1 21 ? -5.496 -20.047 2.885 1 81.62 21 LEU B N 1
ATOM 1406 C CA . LEU B 1 21 ? -5.441 -19.531 4.25 1 81.62 21 LEU B CA 1
ATOM 1407 C C . LEU B 1 21 ? -4.559 -18.297 4.328 1 81.62 21 LEU B C 1
ATOM 1409 O O . LEU B 1 21 ? -4.918 -17.312 4.98 1 81.62 21 LEU B O 1
ATOM 1413 N N . LYS B 1 22 ? -3.48 -18.328 3.615 1 80.31 22 LYS B N 1
ATOM 1414 C CA . LYS B 1 22 ? -2.559 -17.203 3.58 1 80.31 22 LYS B CA 1
ATOM 1415 C C . LYS B 1 22 ? -3.186 -16 2.877 1 80.31 22 LYS B C 1
ATOM 1417 O O . LYS B 1 22 ? -3.023 -14.859 3.316 1 80.31 22 LYS B O 1
ATOM 1422 N N . ALA B 1 23 ? -3.92 -16.312 1.779 1 79.62 23 ALA B N 1
ATOM 1423 C CA . ALA B 1 23 ? -4.598 -15.25 1.031 1 79.62 23 ALA B CA 1
ATOM 1424 C C . ALA B 1 23 ? -5.609 -14.523 1.908 1 79.62 23 ALA B C 1
ATOM 1426 O O . ALA B 1 23 ? -5.73 -13.297 1.841 1 79.62 23 ALA B O 1
ATOM 1427 N N . GLU B 1 24 ? -6.34 -15.156 2.738 1 80.19 24 GLU B N 1
ATOM 1428 C CA . GLU B 1 24 ? -7.305 -14.555 3.652 1 80.19 24 GLU B CA 1
ATOM 1429 C C . GLU B 1 24 ? -6.617 -13.641 4.656 1 80.19 24 GLU B C 1
ATOM 1431 O O . GLU B 1 24 ? -7.062 -12.516 4.887 1 80.19 24 GLU B O 1
ATOM 1436 N N . THR B 1 25 ? -5.508 -14.086 5.254 1 74.12 25 THR B N 1
ATOM 1437 C CA . THR B 1 25 ? -4.727 -13.312 6.207 1 74.12 25 THR B CA 1
ATOM 1438 C C . THR B 1 25 ? -4.117 -12.086 5.535 1 74.12 25 THR B C 1
ATOM 1440 O O . THR B 1 25 ? -4.066 -11 6.129 1 74.12 25 THR B O 1
ATOM 1443 N N . SER B 1 26 ? -3.854 -12.227 4.262 1 73.44 26 SER B N 1
ATOM 1444 C CA . SER B 1 26 ? -3.232 -11.164 3.477 1 73.44 26 SER B CA 1
ATOM 1445 C C . SER B 1 26 ? -4.219 -10.031 3.205 1 73.44 26 SER B C 1
ATOM 1447 O O . SER B 1 26 ? -3.83 -8.859 3.172 1 73.44 26 SER B O 1
ATOM 1449 N N . THR B 1 27 ? -5.5 -10.305 3 1 71.38 27 THR B N 1
ATOM 1450 C CA . THR B 1 27 ? -6.531 -9.297 2.781 1 71.38 27 THR B CA 1
ATOM 1451 C C . THR B 1 27 ? -6.648 -8.375 3.99 1 71.38 27 THR B C 1
ATOM 1453 O O . THR B 1 27 ? -6.789 -7.156 3.836 1 71.38 27 THR B O 1
ATOM 1456 N N . ASP B 1 28 ? -6.574 -8.914 5.168 1 71.38 28 ASP B N 1
ATOM 1457 C CA . ASP B 1 28 ? -6.598 -8.125 6.395 1 71.38 28 ASP B CA 1
ATOM 1458 C C . ASP B 1 28 ? -5.391 -7.195 6.477 1 71.38 28 ASP B C 1
ATOM 1460 O O . ASP B 1 28 ? -5.523 -6.027 6.844 1 71.38 28 ASP B O 1
ATOM 1464 N N . ILE B 1 29 ? -4.328 -7.73 6.012 1 66.94 29 ILE B N 1
ATOM 1465 C CA . ILE B 1 29 ? -3.086 -6.965 6.016 1 66.94 29 ILE B CA 1
ATOM 1466 C C . ILE B 1 29 ? -3.188 -5.812 5.016 1 66.94 29 ILE B C 1
ATOM 1468 O O . ILE B 1 29 ? -2.754 -4.695 5.305 1 66.94 29 ILE B O 1
ATOM 1472 N N . ALA B 1 30 ? -3.879 -6.137 3.914 1 69.12 30 ALA B N 1
ATOM 1473 C CA . ALA B 1 30 ? -4.047 -5.109 2.891 1 69.12 30 ALA B CA 1
ATOM 1474 C C . ALA B 1 30 ? -4.871 -3.938 3.418 1 69.12 30 ALA B C 1
ATOM 1476 O O . ALA B 1 30 ? -4.586 -2.779 3.109 1 69.12 30 ALA B O 1
ATOM 1477 N N . ARG B 1 31 ? -5.949 -4.172 4.172 1 69.75 31 ARG B N 1
ATOM 1478 C CA . ARG B 1 31 ? -6.797 -3.139 4.758 1 69.75 31 ARG B CA 1
ATOM 1479 C C . ARG B 1 31 ? -6.016 -2.287 5.75 1 69.75 31 ARG B C 1
ATOM 1481 O O . ARG B 1 31 ? -6.117 -1.059 5.738 1 69.75 31 ARG B O 1
ATOM 1488 N N . ASP B 1 32 ? -5.25 -2.957 6.656 1 73.25 32 ASP B N 1
ATOM 1489 C CA . ASP B 1 32 ? -4.418 -2.24 7.617 1 73.25 32 ASP B CA 1
ATOM 1490 C C . ASP B 1 32 ? -3.408 -1.342 6.906 1 73.25 32 ASP B C 1
ATOM 1492 O O . ASP B 1 32 ? -3.162 -0.214 7.34 1 73.25 32 ASP B O 1
ATOM 1496 N N . TRP B 1 33 ? -3.039 -1.777 5.758 1 67.69 33 TRP B N 1
ATOM 1497 C CA . TRP B 1 33 ? -2.027 -1.045 5.004 1 67.69 33 TRP B CA 1
ATOM 1498 C C . TRP B 1 33 ? -2.602 0.247 4.434 1 67.69 33 TRP B C 1
ATOM 1500 O O . TRP B 1 33 ? -1.942 1.289 4.457 1 67.69 33 TRP B O 1
ATOM 1510 N N . ASP B 1 34 ? -3.816 0.057 3.906 1 69.62 34 ASP B N 1
ATOM 1511 C CA . ASP B 1 34 ? -4.473 1.255 3.389 1 69.62 34 ASP B CA 1
ATOM 1512 C C . ASP B 1 34 ? -4.555 2.342 4.457 1 69.62 34 ASP B C 1
ATOM 1514 O O . ASP B 1 34 ? -4.289 3.512 4.184 1 69.62 34 ASP B O 1
ATOM 1518 N N . GLU B 1 35 ? -4.875 1.997 5.699 1 76.12 35 GLU B N 1
ATOM 1519 C CA . GLU B 1 35 ? -4.996 2.945 6.801 1 76.12 35 GLU B CA 1
ATOM 1520 C C . GLU B 1 35 ? -3.641 3.541 7.168 1 76.12 35 GLU B C 1
ATOM 1522 O O . GLU B 1 35 ? -3.537 4.738 7.445 1 76.12 35 GLU B O 1
ATOM 1527 N N . ARG B 1 36 ? -2.707 2.686 7.137 1 72.06 36 ARG B N 1
ATOM 1528 C CA . ARG B 1 36 ? -1.36 3.137 7.473 1 72.06 36 ARG B CA 1
ATOM 1529 C C . ARG B 1 36 ? -0.855 4.156 6.457 1 72.06 36 ARG B C 1
ATOM 1531 O O . ARG B 1 36 ? -0.197 5.133 6.824 1 72.06 36 ARG B O 1
ATOM 1538 N N . LEU B 1 37 ? -1.233 3.928 5.258 1 74.81 37 LEU B N 1
ATOM 1539 C CA . LEU B 1 37 ? -0.823 4.848 4.203 1 74.81 37 LEU B CA 1
ATOM 1540 C C . LEU B 1 37 ? -1.45 6.223 4.406 1 74.81 37 LEU B C 1
ATOM 1542 O O . LEU B 1 37 ? -0.789 7.246 4.215 1 74.81 37 LEU B O 1
ATOM 1546 N N . ILE B 1 38 ? -2.73 6.25 4.723 1 77.62 38 ILE B N 1
ATOM 1547 C CA . ILE B 1 38 ? -3.428 7.504 4.984 1 77.62 38 ILE B CA 1
ATOM 1548 C C . ILE B 1 38 ? -2.752 8.242 6.141 1 77.62 38 ILE B C 1
ATOM 1550 O O . ILE B 1 38 ? -2.518 9.445 6.062 1 77.62 38 ILE B O 1
ATOM 1554 N N . ARG B 1 39 ? -2.402 7.492 7.152 1 78.88 39 ARG B N 1
ATOM 1555 C CA . ARG B 1 39 ? -1.767 8.086 8.328 1 78.88 39 ARG B CA 1
ATOM 1556 C C . ARG B 1 39 ? -0.4 8.664 7.973 1 78.88 39 ARG B C 1
ATOM 1558 O O . ARG B 1 39 ? -0.023 9.727 8.469 1 78.88 39 ARG B O 1
ATOM 15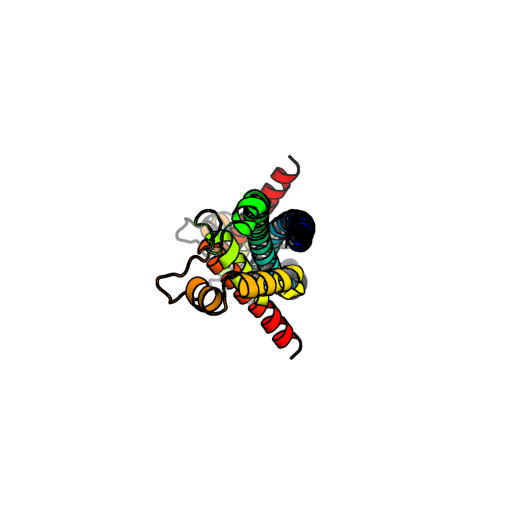65 N N . LEU B 1 40 ? 0.292 7.984 7.137 1 76.88 40 LEU B N 1
ATOM 1566 C CA . LEU B 1 40 ? 1.599 8.461 6.695 1 76.88 40 LEU B CA 1
ATOM 1567 C C . LEU B 1 40 ? 1.47 9.773 5.93 1 76.88 40 LEU B C 1
ATOM 1569 O O . LEU B 1 40 ? 2.215 10.719 6.184 1 76.88 40 LEU B O 1
ATOM 1573 N N . LYS B 1 41 ? 0.528 9.82 5.059 1 78.19 41 LYS B N 1
ATOM 1574 C CA . LYS B 1 41 ? 0.302 11.023 4.262 1 78.19 41 LYS B CA 1
ATOM 1575 C C . LYS B 1 41 ? -0.116 12.195 5.145 1 78.19 41 LYS B C 1
ATOM 1577 O O . LYS B 1 41 ? 0.396 13.305 4.992 1 78.19 41 LYS B O 1
ATOM 1582 N N . THR B 1 42 ? -0.963 11.875 6.047 1 83.12 42 THR B N 1
ATOM 1583 C CA . THR B 1 42 ? -1.453 12.93 6.934 1 83.12 42 THR B CA 1
ATOM 1584 C C . THR B 1 42 ? -0.324 13.469 7.809 1 83.12 42 THR B C 1
ATOM 1586 O O . THR B 1 42 ? -0.23 14.672 8.039 1 83.12 42 THR B O 1
ATOM 1589 N N . THR B 1 43 ? 0.567 12.516 8.219 1 83.31 43 THR B N 1
ATOM 1590 C CA . THR B 1 43 ? 1.718 12.906 9.023 1 83.31 43 THR B CA 1
ATOM 1591 C C . THR B 1 43 ? 2.629 13.852 8.25 1 83.31 43 THR B C 1
ATOM 1593 O O . THR B 1 43 ? 3.16 14.812 8.805 1 83.31 43 THR B O 1
ATOM 1596 N N . GLU B 1 44 ? 2.754 13.602 6.992 1 82.62 44 GLU B N 1
ATOM 1597 C CA . GLU B 1 44 ? 3.596 14.445 6.152 1 82.62 44 GLU B CA 1
ATOM 1598 C C . GLU B 1 44 ? 3.018 15.852 6.035 1 82.62 44 GLU B C 1
ATOM 1600 O O . GLU B 1 44 ? 3.75 16.844 6.133 1 82.62 44 GLU B O 1
ATOM 1605 N N . HIS B 1 45 ? 1.766 15.953 5.816 1 86.38 45 HIS B N 1
ATOM 1606 C CA . HIS B 1 45 ? 1.107 17.25 5.719 1 86.38 45 HIS B CA 1
ATOM 1607 C C . HIS B 1 45 ? 1.215 18.016 7.027 1 86.38 45 HIS B C 1
ATOM 1609 O O . HIS B 1 45 ? 1.46 19.234 7.023 1 86.38 45 HIS B O 1
ATOM 1615 N N . LEU B 1 46 ? 1.085 17.328 8.086 1 88.12 46 LEU B N 1
ATOM 1616 C CA . LEU B 1 46 ? 1.175 17.953 9.398 1 88.12 46 LEU B CA 1
ATOM 1617 C C . LEU B 1 46 ? 2.576 18.5 9.648 1 88.12 46 LEU B C 1
ATOM 1619 O O . LEU B 1 46 ? 2.73 19.594 10.203 1 88.12 46 LEU B O 1
ATOM 1623 N N . LEU B 1 47 ? 3.525 17.766 9.18 1 89.75 47 LEU B N 1
ATOM 1624 C CA . LEU B 1 47 ? 4.898 18.234 9.305 1 89.75 47 LEU B CA 1
ATOM 1625 C C . LEU B 1 47 ? 5.098 19.531 8.531 1 89.75 47 LEU B C 1
ATOM 1627 O O . LEU B 1 47 ? 5.699 20.484 9.047 1 89.75 47 LEU B O 1
ATOM 1631 N N . ASP B 1 48 ? 4.59 19.594 7.34 1 91.94 48 ASP B N 1
ATOM 1632 C CA . ASP B 1 48 ? 4.68 20.797 6.516 1 91.94 48 ASP B CA 1
ATOM 1633 C C . ASP B 1 48 ? 3.967 21.969 7.184 1 91.94 48 ASP B C 1
ATOM 1635 O O . ASP B 1 48 ? 4.449 23.109 7.137 1 91.94 48 ASP B O 1
ATOM 1639 N N . LEU B 1 49 ? 2.875 21.688 7.77 1 93.94 49 LEU B N 1
ATOM 1640 C CA . LEU B 1 49 ? 2.111 22.703 8.469 1 93.94 49 LEU B CA 1
ATOM 1641 C C . LEU B 1 49 ? 2.9 23.266 9.656 1 93.94 49 LEU B C 1
ATOM 1643 O O . LEU B 1 49 ? 2.943 24.469 9.859 1 93.94 49 LEU B O 1
ATOM 1647 N N . TYR B 1 50 ? 3.557 22.391 10.359 1 94.69 50 TYR B N 1
ATOM 1648 C CA . TYR B 1 50 ? 4.344 22.844 11.508 1 94.69 50 TYR B CA 1
ATOM 1649 C C . TYR B 1 50 ? 5.52 23.703 11.055 1 94.69 50 TYR B C 1
ATOM 1651 O O . TYR B 1 50 ? 5.91 24.656 11.742 1 94.69 50 TYR B O 1
ATOM 1659 N N . VAL B 1 51 ? 6.051 23.375 9.883 1 94.06 51 VAL B N 1
ATOM 1660 C CA . VAL B 1 51 ? 7.113 24.203 9.312 1 94.06 51 VAL B CA 1
ATOM 1661 C C . VAL B 1 51 ? 6.578 25.609 9.016 1 94.06 51 VAL B C 1
ATOM 1663 O O . VAL B 1 51 ? 7.219 26.594 9.359 1 94.06 51 VAL B O 1
ATOM 1666 N N . LEU B 1 52 ? 5.445 25.75 8.484 1 96.19 52 LEU B N 1
ATOM 1667 C CA . LEU B 1 52 ? 4.816 27.031 8.188 1 96.19 52 LEU B CA 1
ATOM 1668 C C . LEU B 1 52 ? 4.484 27.797 9.469 1 96.19 52 LEU B C 1
ATOM 1670 O O . LEU B 1 52 ? 4.801 28.984 9.594 1 96.19 52 LEU B O 1
ATOM 1674 N N . PHE B 1 53 ? 3.926 27.125 10.43 1 96.81 53 PHE B N 1
ATOM 1675 C CA . PHE B 1 53 ? 3.553 27.734 11.695 1 96.81 53 PHE B CA 1
ATOM 1676 C C . PHE B 1 53 ? 4.777 28.297 12.406 1 96.81 53 PHE B C 1
ATOM 1678 O O . PHE B 1 53 ? 4.727 29.391 12.984 1 96.81 53 PHE B O 1
ATOM 1685 N N . GLU B 1 54 ? 5.777 27.453 12.336 1 96 54 GLU B N 1
ATOM 1686 C CA . GLU B 1 54 ? 7.039 27.906 12.914 1 96 54 GLU B CA 1
ATOM 1687 C C . GLU B 1 54 ? 7.504 29.219 12.289 1 96 54 GLU B C 1
ATOM 1689 O O . GLU B 1 54 ? 7.859 30.156 12.992 1 96 54 GLU B O 1
ATOM 1694 N N . SER B 1 55 ? 7.461 29.281 11.023 1 97.12 55 SER B N 1
ATOM 1695 C CA . SER B 1 55 ? 7.875 30.469 10.297 1 97.12 55 SER B CA 1
ATOM 1696 C C . SER B 1 55 ? 6.973 31.656 10.617 1 97.12 55 SER B C 1
ATOM 1698 O O . SER B 1 55 ? 7.445 32.781 10.766 1 97.12 55 SER B O 1
ATOM 1700 N N . PHE B 1 56 ? 5.68 31.422 10.758 1 98.06 56 PHE B N 1
ATOM 1701 C CA . PHE B 1 56 ? 4.727 32.469 11.078 1 98.06 56 PHE B CA 1
ATOM 1702 C C . PHE B 1 56 ? 4.969 33.031 12.484 1 98.06 56 PHE B C 1
ATOM 1704 O O . PHE B 1 56 ? 5.027 34.219 12.68 1 98.06 56 PHE B O 1
ATOM 1711 N N . CYS B 1 57 ? 5.145 32.125 13.383 1 96.56 57 CYS B N 1
ATOM 1712 C CA . CYS B 1 57 ? 5.406 32.531 14.758 1 96.56 57 CYS B CA 1
ATOM 1713 C C . CYS B 1 57 ? 6.719 33.312 14.844 1 96.56 57 CYS B C 1
ATOM 1715 O O . CYS B 1 57 ? 6.805 34.312 15.555 1 96.56 57 CYS B O 1
ATOM 1717 N N . LYS B 1 58 ? 7.703 32.844 14.109 1 95.5 58 LYS B N 1
ATOM 1718 C CA . LYS B 1 58 ? 8.984 33.531 14.07 1 95.5 58 LYS B CA 1
ATOM 1719 C C . LYS B 1 58 ? 8.828 34.969 13.508 1 95.5 58 LYS B C 1
ATOM 1721 O O . LYS B 1 58 ? 9.391 35.906 14.047 1 95.5 58 LYS B O 1
ATOM 1726 N N . SER B 1 59 ? 8.094 35.062 12.438 1 96.25 59 SER B N 1
ATOM 1727 C CA . SER B 1 59 ? 7.844 36.375 11.828 1 96.25 59 SER B CA 1
ATOM 1728 C C . SER B 1 59 ? 7.176 37.344 12.82 1 96.25 59 SER B C 1
ATOM 1730 O O . SER B 1 59 ? 7.555 38.5 12.914 1 96.25 59 SER B O 1
ATOM 1732 N N . VAL B 1 60 ? 6.25 36.875 13.602 1 95.81 60 VAL B N 1
ATOM 1733 C CA . VAL B 1 60 ? 5.551 37.688 14.609 1 95.81 60 VAL B CA 1
ATOM 1734 C C . VAL B 1 60 ? 6.535 38.094 15.695 1 95.81 60 VAL B C 1
ATOM 1736 O O . VAL B 1 60 ? 6.598 39.281 16.047 1 95.81 60 VAL B O 1
ATOM 1739 N N . LEU B 1 61 ? 7.332 37.156 16.141 1 95.25 61 LEU B N 1
ATOM 1740 C CA . LEU B 1 61 ? 8.281 37.438 17.219 1 95.25 61 LEU B CA 1
ATOM 1741 C C . LEU B 1 61 ? 9.336 38.438 16.766 1 95.25 61 LEU B C 1
ATOM 1743 O O . LEU B 1 61 ? 9.734 39.312 17.547 1 95.25 61 LEU B O 1
ATOM 1747 N N . ASP B 1 62 ? 9.75 38.312 15.5 1 95.31 62 ASP B N 1
ATOM 1748 C CA . ASP B 1 62 ? 10.789 39.188 14.961 1 95.31 62 ASP B CA 1
ATOM 1749 C C . ASP B 1 62 ? 10.266 40.625 14.789 1 95.31 62 ASP B C 1
ATOM 1751 O O . ASP B 1 62 ? 11.047 41.562 14.719 1 95.31 62 ASP B O 1
ATOM 1755 N N . ASN B 1 63 ? 8.945 40.812 14.781 1 95.62 63 ASN B N 1
ATOM 1756 C CA . ASN B 1 63 ? 8.359 42.094 14.477 1 95.62 63 ASN B CA 1
ATOM 1757 C C . ASN B 1 63 ? 7.508 42.625 15.625 1 95.62 63 ASN B C 1
ATOM 1759 O O . ASN B 1 63 ? 6.621 43.469 15.422 1 95.62 63 ASN B O 1
ATOM 1763 N N . LEU B 1 64 ? 7.738 42.125 16.766 1 93.69 64 LEU B N 1
ATOM 1764 C CA . LEU B 1 64 ? 6.934 42.5 17.938 1 93.69 64 LEU B CA 1
ATOM 1765 C C . LEU B 1 64 ? 7.035 43.969 18.234 1 93.69 64 LEU B C 1
ATOM 1767 O O . LEU B 1 64 ? 6.035 44.625 18.562 1 93.69 64 LEU B O 1
ATOM 1771 N N . SER B 1 65 ? 8.234 44.531 18.141 1 93.75 65 SER B N 1
ATOM 1772 C CA . SER B 1 65 ? 8.461 45.938 18.453 1 93.75 65 SER B CA 1
ATOM 1773 C C . SER B 1 65 ? 7.629 46.844 17.562 1 93.75 65 SER B C 1
ATOM 1775 O O . SER B 1 65 ? 6.984 47.781 18.031 1 93.75 65 SER B O 1
ATOM 1777 N N . ILE B 1 66 ? 7.602 46.562 16.297 1 91.44 66 ILE B N 1
ATOM 1778 C CA . ILE B 1 66 ? 6.867 47.375 15.336 1 91.44 66 ILE B CA 1
ATOM 1779 C C . ILE B 1 66 ? 5.363 47.188 15.547 1 91.44 66 ILE B C 1
ATOM 1781 O O . ILE B 1 66 ? 4.598 48.156 15.398 1 91.44 66 ILE B O 1
ATOM 1785 N N . MET B 1 67 ? 4.961 46.062 15.898 1 93.62 67 MET B N 1
ATOM 1786 C CA . MET B 1 67 ? 3.549 45.781 16.141 1 93.62 67 MET B CA 1
ATOM 1787 C C . MET B 1 67 ? 3.047 46.531 17.375 1 93.62 67 MET B C 1
ATOM 1789 O O . MET B 1 67 ? 1.906 47 17.391 1 93.62 67 MET B O 1
ATOM 1793 N N . GLU B 1 68 ? 3.922 46.531 18.359 1 90.94 68 GLU B N 1
ATOM 1794 C CA . GLU B 1 68 ? 3.553 47.25 19.578 1 90.94 68 GLU B CA 1
ATOM 1795 C C . GLU B 1 68 ? 3.4 48.75 19.359 1 90.94 68 GLU B C 1
ATOM 1797 O O . GLU B 1 68 ? 2.539 49.375 19.953 1 90.94 68 GLU B O 1
ATOM 1802 N N . GLU B 1 69 ? 4.156 49.25 18.406 1 92.06 69 GLU B N 1
ATOM 1803 C CA . GLU B 1 69 ? 4.211 50.688 18.172 1 92.06 69 GLU B CA 1
ATOM 1804 C C . GLU B 1 69 ? 3.113 51.125 17.203 1 92.06 69 GLU B C 1
ATOM 1806 O O . GLU B 1 69 ? 2.625 52.25 17.281 1 92.06 69 GLU B O 1
ATOM 1811 N N . GLN B 1 70 ? 2.717 50.281 16.312 1 91.38 70 GLN B N 1
ATOM 1812 C CA . GLN B 1 70 ? 1.773 50.656 15.258 1 91.38 70 GLN B CA 1
ATOM 1813 C C . GLN B 1 70 ? 0.367 50.156 15.578 1 91.38 70 GLN B C 1
ATOM 1815 O O . GLN B 1 70 ? 0.197 49.062 16.125 1 91.38 70 GLN B O 1
ATOM 1820 N N . LYS B 1 71 ? -0.593 50.938 15.188 1 91.75 71 LYS B N 1
ATOM 1821 C CA . LYS B 1 71 ? -1.985 50.562 15.422 1 91.75 71 LYS B CA 1
ATOM 1822 C C . LYS B 1 71 ? -2.484 49.625 14.344 1 91.75 71 LYS B C 1
ATOM 1824 O O . LYS B 1 71 ? -3.275 48.719 14.625 1 91.75 71 LYS B O 1
ATOM 1829 N N . LYS B 1 72 ? -1.92 49.812 13.188 1 93.56 72 LYS B N 1
ATOM 1830 C CA . LYS B 1 72 ? -2.307 48.969 12.078 1 93.56 72 LYS B CA 1
ATOM 1831 C C . LYS B 1 72 ? -1.337 47.781 11.922 1 93.56 72 LYS B C 1
ATOM 1833 O O . LYS B 1 72 ? -0.155 47.906 12.25 1 93.56 72 LYS B O 1
ATOM 1838 N N . CYS B 1 73 ? -1.829 46.75 11.398 1 95.31 73 CYS B N 1
ATOM 1839 C CA . CYS B 1 73 ? -0.993 45.562 11.188 1 95.31 73 CYS B CA 1
ATOM 1840 C C . CYS B 1 73 ? 0.045 45.844 10.102 1 95.31 73 CYS B C 1
ATOM 1842 O O . CYS B 1 73 ? -0.304 46.188 8.969 1 95.31 73 CYS B O 1
ATOM 1844 N N . PRO B 1 74 ? 1.277 45.656 10.461 1 94.94 74 PRO B N 1
ATOM 1845 C CA . PRO B 1 74 ? 2.312 45.812 9.438 1 94.94 74 PRO B CA 1
ATOM 1846 C C . PRO B 1 74 ? 2.174 44.812 8.289 1 94.94 74 PRO B C 1
ATOM 1848 O O . PRO B 1 74 ? 1.854 43.656 8.516 1 94.94 74 PRO B O 1
ATOM 1851 N N . ALA B 1 75 ? 2.459 45.281 7.109 1 93.62 75 ALA B N 1
ATOM 1852 C CA . ALA B 1 75 ? 2.344 44.438 5.906 1 93.62 75 ALA B CA 1
ATOM 1853 C C . ALA B 1 75 ? 3.275 43.25 5.973 1 93.62 75 ALA B C 1
ATOM 1855 O O . ALA B 1 75 ? 2.943 42.156 5.469 1 93.62 75 ALA B O 1
ATOM 1856 N N . GLU B 1 76 ? 4.387 43.344 6.691 1 92.69 76 GLU B N 1
ATOM 1857 C CA . GLU B 1 76 ? 5.445 42.344 6.742 1 92.69 76 GLU B CA 1
ATOM 1858 C C . GLU B 1 76 ? 4.988 41.094 7.5 1 92.69 76 GLU B C 1
ATOM 1860 O O . GLU B 1 76 ? 5.508 40 7.277 1 92.69 76 GLU B O 1
ATOM 1865 N N . VAL B 1 77 ? 3.984 41.312 8.359 1 96 77 VAL B N 1
ATOM 1866 C CA . VAL B 1 77 ? 3.615 40.188 9.203 1 96 77 VAL B CA 1
ATOM 1867 C C . VAL B 1 77 ? 2.148 39.844 8.984 1 96 77 VAL B C 1
ATOM 1869 O O . VAL B 1 77 ? 1.613 38.938 9.641 1 96 77 VAL B O 1
ATOM 1872 N N . LYS B 1 78 ? 1.551 40.469 8.078 1 96.56 78 LYS B N 1
ATOM 1873 C CA . LYS B 1 78 ? 0.116 40.312 7.871 1 96.56 78 LYS B CA 1
ATOM 1874 C C . LYS B 1 78 ? -0.222 38.875 7.496 1 96.56 78 LYS B C 1
ATOM 1876 O O . LYS B 1 78 ? -1.149 38.281 8.055 1 96.56 78 LYS B O 1
ATOM 1881 N N . VAL B 1 79 ? 0.611 38.312 6.641 1 96.81 79 VAL B N 1
ATOM 1882 C CA . VAL B 1 79 ? 0.371 36.938 6.176 1 96.81 79 VAL B CA 1
ATOM 1883 C C . VAL B 1 79 ? 0.514 35.969 7.344 1 96.81 79 VAL B C 1
ATOM 1885 O O . VAL B 1 79 ? -0.343 35.094 7.547 1 96.81 79 VAL B O 1
ATOM 1888 N N . ALA B 1 80 ? 1.49 36.156 8.117 1 97.81 80 ALA B N 1
ATOM 1889 C CA . ALA B 1 80 ? 1.751 35.281 9.25 1 97.81 80 ALA B CA 1
ATOM 1890 C C . ALA B 1 80 ? 0.627 35.344 10.281 1 97.81 80 ALA B C 1
ATOM 1892 O O . ALA B 1 80 ? 0.113 34.312 10.727 1 97.81 80 ALA B O 1
ATOM 1893 N N . ILE B 1 81 ? 0.188 36.562 10.555 1 97.69 81 ILE B N 1
ATOM 1894 C CA . ILE B 1 81 ? -0.814 36.812 11.586 1 97.69 81 ILE B CA 1
ATOM 1895 C C . ILE B 1 81 ? -2.158 36.219 11.141 1 97.69 81 ILE B C 1
ATOM 1897 O O . ILE B 1 81 ? -2.801 35.5 11.883 1 97.69 81 ILE B O 1
ATOM 1901 N N . THR B 1 82 ? -2.521 36.562 9.922 1 97.75 82 THR B N 1
ATOM 1902 C CA . THR B 1 82 ? -3.814 36.094 9.422 1 97.75 82 THR B CA 1
ATOM 1903 C C . THR B 1 82 ? -3.84 34.594 9.289 1 97.75 82 THR B C 1
ATOM 1905 O O . THR B 1 82 ? -4.863 33.969 9.562 1 97.75 82 THR B O 1
ATOM 1908 N N . SER B 1 83 ? -2.766 34 8.906 1 98.06 83 SER B N 1
ATOM 1909 C CA . SER B 1 83 ? -2.662 32.562 8.781 1 98.06 83 SER B CA 1
ATOM 1910 C C . SER B 1 83 ? -2.799 31.875 10.141 1 98.06 83 SER B C 1
ATOM 1912 O O . SER B 1 83 ? -3.514 30.891 10.266 1 98.06 83 SER B O 1
ATOM 1914 N N . LEU B 1 84 ? -2.154 32.406 11.164 1 97.69 84 LEU B N 1
ATOM 1915 C CA . LEU B 1 84 ? -2.238 31.844 12.508 1 97.69 84 LEU B CA 1
ATOM 1916 C C . LEU B 1 84 ? -3.662 31.938 13.047 1 97.69 84 LEU B C 1
ATOM 1918 O O . LEU B 1 84 ? -4.152 31 13.68 1 97.69 84 LEU B O 1
ATOM 1922 N N . ILE B 1 85 ? -4.293 33.062 12.773 1 97.56 85 ILE B N 1
ATOM 1923 C CA . ILE B 1 85 ? -5.672 33.25 13.203 1 97.56 85 ILE B CA 1
ATOM 1924 C C . ILE B 1 85 ? -6.578 32.219 12.539 1 97.56 85 ILE B C 1
ATOM 1926 O O . ILE B 1 85 ? -7.426 31.609 13.195 1 97.56 85 ILE B O 1
ATOM 1930 N N . PHE B 1 86 ? -6.355 32.062 11.305 1 97.06 86 PHE B N 1
ATOM 1931 C CA . PHE B 1 86 ? -7.16 31.156 10.5 1 97.06 86 PHE B CA 1
ATOM 1932 C C . PHE B 1 86 ? -7.035 29.734 11.023 1 97.06 86 PHE B C 1
ATOM 1934 O O . PHE B 1 86 ? -8.031 29.016 11.125 1 97.06 86 PHE B O 1
ATOM 1941 N N . ALA B 1 87 ? -5.848 29.344 11.367 1 96.25 87 ALA B N 1
ATOM 1942 C CA . ALA B 1 87 ? -5.547 27.969 11.742 1 96.25 87 ALA B CA 1
ATOM 1943 C C . ALA B 1 87 ? -5.965 27.688 13.188 1 96.25 87 ALA B C 1
ATOM 1945 O O . ALA B 1 87 ? -6.102 26.531 13.586 1 96.25 87 ALA B O 1
ATOM 1946 N N . ALA B 1 88 ? -6.195 28.688 13.992 1 96.38 88 ALA B N 1
ATOM 1947 C CA . ALA B 1 88 ? -6.355 28.594 15.438 1 96.38 88 ALA B CA 1
ATOM 1948 C C . ALA B 1 88 ? -7.504 27.656 15.797 1 96.38 88 ALA B C 1
ATOM 1950 O O . ALA B 1 88 ? -7.336 26.734 16.609 1 96.38 88 ALA B O 1
ATOM 1951 N N . PRO B 1 89 ? -8.664 27.812 15.156 1 93 89 PRO B N 1
ATOM 1952 C CA . PRO B 1 89 ? -9.789 26.969 15.57 1 93 89 PRO B CA 1
ATOM 1953 C C . PRO B 1 89 ? -9.547 25.484 15.281 1 93 89 PRO B C 1
ATOM 1955 O O . PRO B 1 89 ? -9.969 24.625 16.062 1 93 89 PRO B O 1
ATOM 1958 N N . THR B 1 90 ? -8.844 25.266 14.25 1 88.56 90 THR B N 1
ATOM 1959 C CA . THR B 1 90 ? -8.664 23.891 13.797 1 88.56 90 THR B CA 1
ATOM 1960 C C . THR B 1 90 ? -7.484 23.234 14.508 1 88.56 90 THR B C 1
ATOM 1962 O O . THR B 1 90 ? -7.492 22.031 14.734 1 88.56 90 THR B O 1
ATOM 1965 N N . CYS B 1 91 ? -6.523 23.984 14.938 1 91.12 91 CYS B N 1
ATOM 1966 C CA . CYS B 1 91 ? -5.285 23.438 15.484 1 91.12 91 CYS B CA 1
ATOM 1967 C C . CYS B 1 91 ? -5.234 23.625 17 1 91.12 91 CYS B C 1
ATOM 1969 O O . CYS B 1 91 ? -4.211 23.344 17.625 1 91.12 91 CYS B O 1
ATOM 1971 N N . THR B 1 92 ? -6.32 24.031 17.578 1 89.25 92 THR B N 1
ATOM 1972 C CA . THR B 1 92 ? -6.379 24.375 18.984 1 89.25 92 THR B CA 1
ATOM 1973 C C . THR B 1 92 ? -6.07 23.156 19.859 1 89.25 92 THR B C 1
ATOM 1975 O O . THR B 1 92 ? -5.496 23.297 20.938 1 89.25 92 THR B O 1
ATOM 1978 N N . LYS B 1 93 ? -6.457 21.984 19.406 1 85.31 93 LYS B N 1
ATOM 1979 C CA . LYS B 1 93 ? -6.25 20.766 20.172 1 85.31 93 LYS B CA 1
ATOM 1980 C C . LYS B 1 93 ? -4.766 20.5 20.406 1 85.31 93 LYS B C 1
ATOM 1982 O O . LYS B 1 93 ? -4.363 20.109 21.516 1 85.31 93 LYS B O 1
ATOM 1987 N N . ASP B 1 94 ? -3.912 20.797 19.469 1 88.69 94 ASP B N 1
ATOM 1988 C CA . ASP B 1 94 ? -2.484 20.516 19.531 1 88.69 94 ASP B CA 1
ATOM 1989 C C . ASP B 1 94 ? -1.694 21.719 20.016 1 88.69 94 ASP B C 1
ATOM 1991 O O . ASP B 1 94 ? -0.666 21.578 20.672 1 88.69 94 ASP B O 1
ATOM 1995 N N . VAL B 1 95 ? -2.152 22.891 19.656 1 93.69 95 VAL B N 1
ATOM 1996 C CA . VAL B 1 95 ? -1.475 24.141 20 1 93.69 95 VAL B CA 1
ATOM 1997 C C . VAL B 1 95 ? -2.492 25.156 20.516 1 93.69 95 VAL B C 1
ATOM 1999 O O . VAL B 1 95 ? -2.85 26.094 19.812 1 93.69 95 VAL B O 1
ATOM 2002 N N . PRO B 1 96 ? -2.922 25.031 21.734 1 93.44 96 PRO B N 1
ATOM 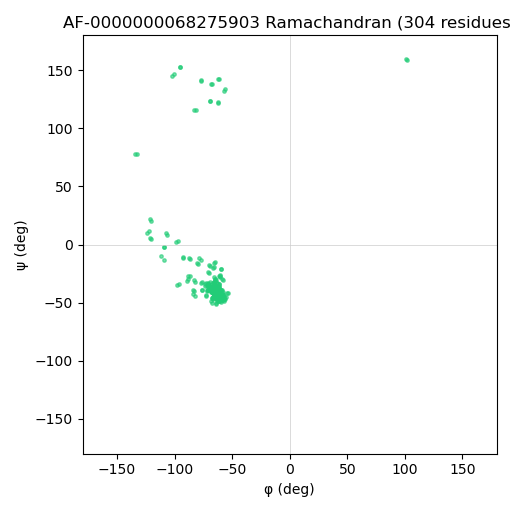2003 C CA . PRO B 1 96 ? -3.943 25.922 22.297 1 93.44 96 PRO B CA 1
ATOM 2004 C C . PRO B 1 96 ? -3.518 27.375 22.297 1 93.44 96 PRO B C 1
ATOM 2006 O O . PRO B 1 96 ? -4.367 28.281 22.266 1 93.44 96 PRO B O 1
ATOM 2009 N N . GLU B 1 97 ? -2.188 27.656 22.219 1 95.25 97 GLU B N 1
ATOM 2010 C CA . GLU B 1 97 ? -1.653 29.016 22.203 1 95.25 97 GLU B CA 1
ATOM 2011 C C . GLU B 1 97 ? -2.182 29.797 21 1 95.25 97 GLU B C 1
ATOM 2013 O O . GLU B 1 97 ? -2.299 31.031 21.062 1 95.25 97 GLU B O 1
ATOM 2018 N N . LEU B 1 98 ? -2.523 29.156 20 1 96.19 98 LEU B N 1
ATOM 2019 C CA . LEU B 1 98 ? -2.984 29.828 18.797 1 96.19 98 LEU B CA 1
ATOM 2020 C C . LEU B 1 98 ? -4.309 30.547 19.031 1 96.19 98 LEU B C 1
ATOM 2022 O O . LEU B 1 98 ? -4.531 31.641 18.531 1 96.19 98 LEU B O 1
ATOM 2026 N N . MET B 1 99 ? -5.129 29.922 19.828 1 95.38 99 MET B N 1
ATOM 2027 C CA . MET B 1 99 ? -6.406 30.547 20.141 1 95.38 99 MET B CA 1
ATOM 2028 C C . MET B 1 99 ? -6.188 31.812 20.969 1 95.38 99 MET B C 1
ATOM 2030 O O . MET B 1 99 ? -6.883 32.812 20.766 1 95.38 99 MET B O 1
ATOM 2034 N N . THR B 1 100 ? -5.266 31.703 21.859 1 96.62 100 THR B N 1
ATOM 2035 C CA . THR B 1 100 ? -4.918 32.875 22.656 1 96.62 100 THR B CA 1
ATOM 2036 C C . THR B 1 100 ? -4.363 34 21.766 1 96.62 100 THR B C 1
ATOM 2038 O O . THR B 1 100 ? -4.73 35.156 21.922 1 96.62 100 THR B O 1
ATOM 2041 N N . LEU B 1 101 ? -3.498 33.594 20.812 1 96.75 101 LEU B N 1
ATOM 2042 C CA . LEU B 1 101 ? -2.943 34.562 19.875 1 96.75 101 LEU B CA 1
ATOM 2043 C C . LEU B 1 101 ? -4.047 35.219 19.047 1 96.75 101 LEU B C 1
ATOM 2045 O O . LEU B 1 101 ? -4.031 36.438 18.828 1 96.75 101 LEU B O 1
ATOM 2049 N N . ARG B 1 102 ? -4.969 34.438 18.609 1 96.5 102 ARG B N 1
ATOM 2050 C CA . ARG B 1 102 ? -6.098 34.969 17.844 1 96.5 102 ARG B CA 1
ATOM 2051 C C . ARG B 1 102 ? -6.848 36.031 18.625 1 96.5 102 ARG B C 1
ATOM 2053 O O . ARG B 1 102 ? -7.148 37.094 18.094 1 96.5 102 ARG B O 1
ATOM 2060 N N . LYS B 1 103 ? -7.102 35.781 19.891 1 96.69 103 LYS B N 1
ATOM 2061 C CA . LYS B 1 103 ? -7.812 36.75 20.75 1 96.69 103 LYS B CA 1
ATOM 2062 C C . LYS B 1 103 ? -7.008 38.031 20.922 1 96.69 103 LYS B C 1
ATOM 2064 O O . LYS B 1 103 ? -7.574 39.125 20.906 1 96.69 103 LYS B O 1
ATOM 2069 N N . ILE B 1 104 ? -5.742 37.906 21.078 1 96.69 104 ILE B N 1
ATOM 2070 C CA . ILE B 1 104 ? -4.855 39.031 21.234 1 96.69 104 ILE B CA 1
ATOM 2071 C C . ILE B 1 104 ? -4.891 39.906 19.969 1 96.69 104 ILE B C 1
ATOM 2073 O O . ILE B 1 104 ? -5.035 41.125 20.047 1 96.69 104 ILE B O 1
ATOM 2077 N N . PHE B 1 105 ? -4.832 39.281 18.828 1 96.69 105 PHE B N 1
ATOM 2078 C CA . PHE B 1 105 ? -4.812 40 17.578 1 96.69 105 PHE B CA 1
ATOM 2079 C C . PHE B 1 105 ? -6.176 40.625 17.281 1 96.69 105 PHE B C 1
ATOM 2081 O O . PHE B 1 105 ? -6.266 41.719 16.719 1 96.69 105 PHE B O 1
ATOM 2088 N N . GLU B 1 106 ? -7.164 39.906 17.656 1 96.25 106 GLU B N 1
ATOM 2089 C CA . GLU B 1 106 ? -8.516 40.438 17.5 1 96.25 106 GLU B CA 1
ATOM 2090 C C . GLU B 1 106 ? -8.711 41.688 18.344 1 96.25 106 GLU B C 1
ATOM 2092 O O . GLU B 1 106 ? -9.32 42.656 17.891 1 96.25 106 GLU B O 1
ATOM 2097 N N . LYS B 1 107 ? -8.234 41.688 19.562 1 96.44 107 LYS B N 1
ATOM 2098 C CA . LYS B 1 107 ? -8.312 42.844 20.438 1 96.44 107 LYS B CA 1
ATOM 2099 C C . LYS B 1 107 ? -7.465 44 19.906 1 96.44 107 LYS B C 1
ATOM 2101 O O . LYS B 1 107 ? -7.859 45.156 20 1 96.44 107 LYS B O 1
ATOM 2106 N N . LYS B 1 108 ? -6.371 43.688 19.281 1 96.19 108 LYS B N 1
ATOM 2107 C CA . LYS B 1 108 ? -5.422 44.688 18.844 1 96.19 108 LYS B CA 1
ATOM 2108 C C . LYS B 1 108 ? -5.855 45.312 17.516 1 96.19 108 LYS B C 1
ATOM 2110 O O . LYS B 1 108 ? -5.797 46.531 17.344 1 96.19 108 LYS B O 1
ATOM 2115 N N . TYR B 1 109 ? -6.277 44.531 16.609 1 96.25 109 TYR B N 1
ATOM 2116 C CA . TYR B 1 109 ? -6.504 45 15.242 1 96.25 109 TYR B CA 1
ATOM 2117 C C . TYR B 1 109 ? -7.996 45.062 14.922 1 96.25 109 TYR B C 1
ATOM 2119 O O . TYR B 1 109 ? -8.398 45.562 13.875 1 96.25 109 TYR B O 1
ATOM 2127 N N . GLY B 1 110 ? -8.812 44.438 15.789 1 95.94 110 GLY B N 1
ATOM 2128 C CA . GLY B 1 110 ? -10.258 44.562 15.633 1 95.94 110 GLY B CA 1
ATOM 2129 C C . GLY B 1 110 ? -10.883 43.344 14.992 1 95.94 110 GLY B C 1
ATOM 2130 O O . GLY B 1 110 ? -10.234 42.625 14.227 1 95.94 110 GLY B O 1
ATOM 2131 N N . GLU B 1 111 ? -12.141 43.219 15.227 1 95.69 111 GLU B N 1
ATOM 2132 C CA . GLU B 1 111 ? -12.906 42.094 14.719 1 95.69 111 GLU B CA 1
ATOM 2133 C C . GLU B 1 111 ? -13.039 42.156 13.195 1 95.69 111 GLU B C 1
ATOM 2135 O O . GLU B 1 111 ? -13.039 41.125 12.523 1 95.69 111 GLU B O 1
ATOM 2140 N N . LYS B 1 112 ? -13.188 43.312 12.719 1 94.56 112 LYS B N 1
ATOM 2141 C CA . LYS B 1 112 ? -13.336 43.5 11.273 1 94.56 112 LYS B CA 1
ATOM 2142 C C . LYS B 1 112 ? -12.086 43 10.531 1 94.56 112 LYS B C 1
ATOM 2144 O O . LYS B 1 112 ? -12.195 42.375 9.484 1 94.56 112 LYS B O 1
ATOM 2149 N N . PHE B 1 113 ? -10.922 43.25 11.086 1 94.44 113 PHE B N 1
ATOM 2150 C CA . PHE B 1 113 ? -9.656 42.781 10.523 1 94.44 113 PHE B CA 1
ATOM 2151 C C . PHE B 1 113 ? -9.633 41.25 10.453 1 94.44 113 PHE B C 1
ATOM 2153 O O . PHE B 1 113 ? -9.328 40.688 9.406 1 94.44 113 PHE B O 1
ATOM 2160 N N . VAL B 1 114 ? -10 40.688 11.57 1 95.25 114 VAL B N 1
ATOM 2161 C CA . VAL B 1 114 ? -9.961 39.25 11.672 1 95.25 114 VAL B CA 1
ATOM 2162 C C . VAL B 1 114 ? -10.953 38.625 10.688 1 95.25 114 VAL B C 1
ATOM 2164 O O . VAL B 1 114 ? -10.609 37.688 9.953 1 95.25 114 VAL B O 1
ATOM 2167 N N . SER B 1 115 ? -12.133 39.156 10.609 1 95.25 115 SER B N 1
ATOM 2168 C CA . SER B 1 115 ? -13.203 38.594 9.789 1 95.25 115 SER B CA 1
ATOM 2169 C C . SER B 1 115 ? -12.914 38.781 8.305 1 95.25 115 SER B C 1
ATOM 2171 O O . SER B 1 115 ? -13.133 37.875 7.508 1 95.25 115 SER B O 1
ATOM 2173 N N . GLU B 1 116 ? -12.375 39.875 7.863 1 94.81 116 GLU B N 1
ATOM 2174 C CA . GLU B 1 116 ? -12.156 40.188 6.453 1 94.81 116 GLU B CA 1
ATOM 2175 C C . GLU B 1 116 ? -10.859 39.562 5.949 1 94.81 116 GLU B C 1
ATOM 2177 O O . GLU B 1 116 ? -10.82 39 4.855 1 94.81 116 GLU B O 1
ATOM 2182 N N . GLU B 1 117 ? -9.82 39.562 6.754 1 94.31 117 GLU B N 1
ATOM 2183 C CA . GLU B 1 117 ? -8.484 39.188 6.285 1 94.31 117 GLU B CA 1
ATOM 2184 C C . GLU B 1 117 ? -8.273 37.688 6.391 1 94.31 117 GLU B C 1
ATOM 2186 O O . GLU B 1 117 ? -7.309 37.156 5.844 1 94.31 117 GLU B O 1
ATOM 2191 N N . THR B 1 118 ? -9.211 37 7.109 1 95.88 118 THR B N 1
ATOM 2192 C CA . THR B 1 118 ? -9.102 35.531 7.215 1 95.88 118 THR B CA 1
ATOM 2193 C C . THR B 1 118 ? -10.203 34.875 6.41 1 95.88 118 THR B C 1
ATOM 2195 O O . THR B 1 118 ? -10.297 33.625 6.398 1 95.88 118 THR B O 1
ATOM 2198 N N . ASN B 1 119 ? -11.023 35.688 5.836 1 95.69 119 ASN B N 1
ATOM 2199 C CA . ASN B 1 119 ? -12.07 35.188 4.961 1 95.69 119 ASN B CA 1
ATOM 2200 C C . ASN B 1 119 ? -11.539 34.906 3.557 1 95.69 119 ASN B C 1
ATOM 2202 O O . ASN B 1 119 ? -11.203 35.844 2.822 1 95.69 119 ASN B O 1
ATOM 2206 N N . LEU B 1 120 ? -11.555 33.719 3.152 1 92.69 120 LEU B N 1
ATOM 2207 C CA . LEU B 1 120 ? -10.945 33.281 1.904 1 92.69 120 LEU B CA 1
ATOM 2208 C C . LEU B 1 120 ? -11.656 33.875 0.704 1 92.69 120 LEU B C 1
ATOM 2210 O O . LEU B 1 120 ? -11.086 33.969 -0.386 1 92.69 120 LEU B O 1
ATOM 2214 N N . GLN B 1 121 ? -12.844 34.312 0.867 1 93.75 121 GLN B N 1
ATOM 2215 C CA . GLN B 1 121 ? -13.633 34.875 -0.216 1 93.75 121 GLN B CA 1
ATOM 2216 C C . GLN B 1 121 ? -13.453 36.406 -0.278 1 93.75 121 GLN B C 1
ATOM 2218 O O . GLN B 1 121 ? -13.891 37.031 -1.236 1 93.75 121 GLN B O 1
ATOM 2223 N N . SER B 1 122 ? -12.867 36.969 0.705 1 94.25 122 SER B N 1
ATOM 2224 C CA . SER B 1 122 ? -12.641 38.406 0.75 1 94.25 122 SER B CA 1
ATOM 2225 C C . SER B 1 122 ? -11.477 38.812 -0.144 1 94.25 122 SER B C 1
ATOM 2227 O O . SER B 1 122 ? -10.453 38.125 -0.194 1 94.25 122 SER B O 1
ATOM 2229 N N . PRO B 1 123 ? -11.57 39.875 -0.792 1 92.69 123 PRO B N 1
ATOM 2230 C CA . PRO B 1 123 ? -10.445 40.375 -1.578 1 92.69 123 PRO B CA 1
ATOM 2231 C C . PRO B 1 123 ? -9.25 40.781 -0.712 1 92.69 123 PRO B C 1
ATOM 2233 O O . PRO B 1 123 ? -8.125 40.844 -1.205 1 92.69 123 PRO B O 1
ATOM 2236 N N . ASP B 1 124 ? -9.406 40.969 0.59 1 92.88 124 ASP B N 1
ATOM 2237 C CA . ASP B 1 124 ? -8.352 41.406 1.498 1 92.88 124 ASP B CA 1
ATOM 2238 C C . ASP B 1 124 ? -7.719 40.219 2.219 1 92.88 124 ASP B C 1
ATOM 2240 O O . ASP B 1 124 ? -6.859 40.375 3.084 1 92.88 124 ASP B O 1
ATOM 2244 N N . CYS B 1 125 ? -8.18 39.062 1.863 1 95.06 125 CYS B N 1
ATOM 2245 C CA . CYS B 1 125 ? -7.648 37.875 2.523 1 95.06 125 CYS B CA 1
ATOM 2246 C C . CYS B 1 125 ? -6.137 37.781 2.367 1 95.06 125 CYS B C 1
ATOM 2248 O O . CYS B 1 125 ? -5.609 38 1.271 1 95.06 125 CYS B O 1
ATOM 2250 N N . ALA B 1 126 ? -5.457 37.531 3.441 1 96.62 126 ALA B N 1
ATOM 2251 C CA . ALA B 1 126 ? -3.998 37.469 3.404 1 96.62 126 ALA B CA 1
ATOM 2252 C C . ALA B 1 126 ? -3.479 36.125 3.896 1 96.62 126 ALA B C 1
ATOM 2254 O O . ALA B 1 126 ? -2.273 35.969 4.102 1 96.62 126 ALA B O 1
ATOM 2255 N N . VAL B 1 127 ? -4.375 35.188 4.035 1 97.12 127 VAL B N 1
ATOM 2256 C CA . VAL B 1 127 ? -4.02 33.875 4.566 1 97.12 127 VAL B CA 1
ATOM 2257 C C . VAL B 1 127 ? -3.133 33.125 3.566 1 97.12 127 VAL B C 1
ATOM 2259 O O . VAL B 1 127 ? -3.377 33.188 2.357 1 97.12 127 VAL B O 1
ATOM 2262 N N . ASN B 1 128 ? -2.129 32.469 4.047 1 96.19 128 ASN B N 1
ATOM 2263 C CA . ASN B 1 128 ? -1.227 31.688 3.205 1 96.19 128 ASN B CA 1
ATOM 2264 C C . ASN B 1 128 ? -1.957 30.547 2.508 1 96.19 128 ASN B C 1
ATOM 2266 O O . ASN B 1 128 ? -2.479 29.641 3.164 1 96.19 128 ASN B O 1
ATOM 2270 N N . LEU B 1 129 ? -1.914 30.516 1.295 1 93.31 129 LEU B N 1
ATOM 2271 C CA . LEU B 1 129 ? -2.697 29.594 0.489 1 93.31 129 LEU B CA 1
ATOM 2272 C C . LEU B 1 129 ? -2.162 28.172 0.625 1 93.31 129 LEU B C 1
ATOM 2274 O O . LEU B 1 129 ? -2.939 27.203 0.686 1 93.31 129 LEU B O 1
ATOM 2278 N N . ALA B 1 130 ? -0.84 28.016 0.66 1 93.19 130 ALA B N 1
ATOM 2279 C CA . ALA B 1 130 ? -0.248 26.688 0.822 1 93.19 130 ALA B CA 1
ATOM 2280 C C . ALA B 1 130 ? -0.704 26.047 2.125 1 93.19 130 ALA B C 1
ATOM 2282 O O . ALA B 1 130 ? -1.011 24.844 2.158 1 93.19 130 ALA B O 1
ATOM 2283 N N . MET B 1 131 ? -0.804 26.844 3.17 1 95.56 131 MET B N 1
ATOM 2284 C CA . MET B 1 131 ? -1.271 26.344 4.461 1 95.56 131 MET B CA 1
ATOM 2285 C C . MET B 1 131 ? -2.723 25.875 4.375 1 95.56 131 MET B C 1
ATOM 2287 O O . MET B 1 131 ? -3.072 24.812 4.879 1 95.56 131 MET B O 1
ATOM 2291 N N . VAL B 1 132 ? -3.529 26.703 3.756 1 94.88 132 VAL B N 1
ATOM 2292 C CA . VAL B 1 132 ? -4.953 26.406 3.629 1 94.88 132 VAL B CA 1
ATOM 2293 C C . VAL B 1 132 ? -5.137 25.062 2.939 1 94.88 132 VAL B C 1
ATOM 2295 O O . VAL B 1 132 ? -5.906 24.219 3.41 1 94.88 132 VAL B O 1
ATOM 2298 N N . MET B 1 133 ? -4.387 24.875 1.886 1 92.25 133 MET B N 1
ATOM 2299 C CA . MET B 1 133 ? -4.496 23.641 1.104 1 92.25 133 MET B CA 1
ATOM 2300 C C . MET B 1 133 ? -4.059 22.438 1.924 1 92.25 133 MET B C 1
ATOM 2302 O O . MET B 1 133 ? -4.742 21.406 1.945 1 92.25 133 MET B O 1
ATOM 2306 N N . LYS B 1 134 ? -2.98 22.578 2.609 1 90.88 134 LYS B N 1
ATOM 2307 C CA . LYS B 1 134 ? -2.447 21.469 3.406 1 90.88 134 LYS B CA 1
ATOM 2308 C C . LYS B 1 134 ? -3.369 21.141 4.578 1 90.88 134 LYS B C 1
ATOM 2310 O O . LYS B 1 134 ? -3.553 19.969 4.918 1 90.88 134 LYS B O 1
ATOM 2315 N N . LEU B 1 135 ? -3.934 22.188 5.215 1 91.38 135 LEU B N 1
ATOM 2316 C CA . LEU B 1 135 ? -4.875 22 6.312 1 91.38 135 LEU B CA 1
ATOM 2317 C C . LEU B 1 135 ? -6.121 21.25 5.84 1 91.38 135 LEU B C 1
ATOM 2319 O O . LEU B 1 135 ? -6.602 20.344 6.52 1 91.38 135 LEU B O 1
ATOM 2323 N N . ARG B 1 136 ? -6.59 21.656 4.719 1 89.25 136 ARG B N 1
ATOM 2324 C CA . ARG B 1 136 ? -7.758 21.016 4.129 1 89.25 136 ARG B CA 1
ATOM 2325 C C . ARG B 1 136 ? -7.496 19.531 3.861 1 89.25 136 ARG B C 1
ATOM 2327 O O . ARG B 1 136 ? -8.305 18.672 4.23 1 89.25 136 ARG B O 1
ATOM 2334 N N . TYR B 1 137 ? -6.379 19.328 3.232 1 86 137 TYR B N 1
ATOM 2335 C CA . TYR B 1 137 ? -6.004 17.953 2.904 1 86 137 TYR B CA 1
ATOM 2336 C C . TYR B 1 137 ? -5.875 17.109 4.164 1 86 137 TYR B C 1
ATOM 2338 O O . TYR B 1 137 ? -6.355 15.977 4.211 1 86 137 TYR B O 1
ATOM 2346 N N . TYR B 1 138 ? -5.246 17.609 5.16 1 85.56 138 TYR B N 1
ATOM 2347 C CA . TYR B 1 138 ? -5.055 16.922 6.426 1 85.56 138 TYR B CA 1
ATOM 2348 C C . TYR B 1 138 ? -6.391 16.531 7.039 1 85.56 138 TYR B C 1
ATOM 2350 O O . TYR B 1 138 ? -6.617 15.359 7.359 1 85.56 138 TYR B O 1
ATOM 2358 N N . TYR B 1 139 ? -7.273 17.391 7.07 1 81.94 139 TYR B N 1
ATOM 2359 C CA . TYR B 1 139 ? -8.531 17.141 7.773 1 81.94 139 TYR B CA 1
ATOM 2360 C C . TYR B 1 139 ? -9.438 16.234 6.957 1 81.94 139 TYR B C 1
ATOM 2362 O O . TYR B 1 139 ? -10.148 15.391 7.52 1 81.94 139 TYR B O 1
ATOM 2370 N N . GLU B 1 140 ? -9.359 16.359 5.633 1 82.5 140 GLU B N 1
ATOM 2371 C CA . GLU B 1 140 ? -10.125 15.461 4.77 1 82.5 140 GLU B CA 1
ATOM 2372 C C . GLU B 1 140 ? -9.656 14.016 4.906 1 82.5 140 GLU B C 1
ATOM 2374 O O . GLU B 1 140 ? -10.469 13.102 5 1 82.5 140 GLU B O 1
ATOM 2379 N N . GLU B 1 141 ? -8.469 13.883 5.004 1 82.31 141 GLU B N 1
ATOM 2380 C CA . GLU B 1 141 ? -7.887 12.547 5.098 1 82.31 141 GLU B CA 1
ATOM 2381 C C . GLU B 1 141 ? -8.078 11.953 6.492 1 82.31 141 GLU B C 1
ATOM 2383 O O . GLU B 1 141 ? -8.367 10.766 6.633 1 82.31 141 GLU B O 1
ATOM 2388 N N . ALA B 1 142 ? -7.93 12.82 7.449 1 78.81 142 ALA B N 1
ATOM 2389 C CA . ALA B 1 142 ? -8.164 12.391 8.828 1 78.81 142 ALA B CA 1
ATOM 2390 C C . ALA B 1 142 ? -9.602 11.922 9.023 1 78.81 142 ALA B C 1
ATOM 2392 O O . ALA B 1 142 ? -9.852 10.945 9.734 1 78.81 142 ALA B O 1
ATOM 2393 N N . ALA B 1 143 ? -10.453 12.523 8.359 1 82.25 143 ALA B N 1
ATOM 2394 C CA . ALA B 1 143 ? -11.867 12.164 8.43 1 82.25 143 ALA B CA 1
ATOM 2395 C C . ALA B 1 143 ? -12.117 10.789 7.805 1 82.25 143 ALA B C 1
ATOM 2397 O O . ALA B 1 143 ? -12.961 10.031 8.281 1 82.25 143 ALA B O 1
ATOM 2398 N N . LYS B 1 144 ? -11.414 10.484 6.75 1 80.38 144 LYS B N 1
ATOM 2399 C CA . LYS B 1 144 ? -11.539 9.18 6.094 1 80.38 144 LYS B CA 1
ATOM 2400 C C . LYS B 1 144 ? -11.172 8.047 7.047 1 80.38 144 LYS B C 1
ATOM 2402 O O . LYS B 1 144 ? -11.836 7.008 7.062 1 80.38 144 LYS B O 1
ATOM 2407 N N . ILE B 1 145 ? -10.141 8.25 7.809 1 76.12 145 ILE B N 1
ATOM 2408 C CA . ILE B 1 145 ? -9.695 7.246 8.773 1 76.12 145 ILE B CA 1
ATOM 2409 C C . ILE B 1 145 ? -10.766 7.039 9.836 1 76.12 145 ILE B C 1
ATOM 2411 O O . ILE B 1 145 ? -11.094 5.902 10.18 1 76.12 145 ILE B O 1
ATOM 2415 N N . GLU B 1 146 ? -11.258 8.148 10.281 1 76.69 146 GLU B N 1
ATOM 2416 C CA . GLU B 1 146 ? -12.312 8.094 11.289 1 76.69 146 GLU B CA 1
ATOM 2417 C C . GLU B 1 146 ? -13.555 7.387 10.758 1 76.69 146 GLU B C 1
ATOM 2419 O O . GLU B 1 146 ? -14.188 6.605 11.469 1 76.69 146 GLU B O 1
ATOM 2424 N N . ASN B 1 147 ? -13.883 7.656 9.555 1 77.44 147 ASN B N 1
ATOM 2425 C CA . ASN B 1 147 ? -15.031 7.023 8.922 1 77.44 147 ASN B CA 1
ATOM 2426 C C . ASN B 1 147 ? -14.82 5.52 8.758 1 77.44 147 ASN B C 1
ATOM 2428 O O . ASN B 1 147 ? -15.758 4.734 8.93 1 77.44 147 ASN B O 1
ATOM 2432 N N . ARG B 1 148 ? -13.672 5.164 8.414 1 70.44 148 ARG B N 1
ATOM 2433 C CA . ARG B 1 148 ? -13.352 3.748 8.258 1 70.44 148 ARG B CA 1
ATOM 2434 C C . ARG B 1 148 ? -13.43 3.018 9.594 1 70.44 148 ARG B C 1
ATOM 2436 O O . ARG B 1 148 ? -13.898 1.876 9.656 1 70.44 148 ARG B O 1
ATOM 2443 N N . LYS B 1 149 ? -12.961 3.637 10.68 1 67.81 149 LYS B N 1
ATOM 2444 C CA . LYS B 1 149 ? -13.07 3.053 12.016 1 67.81 149 LYS B CA 1
ATOM 2445 C C . LYS B 1 149 ? -14.523 2.844 12.414 1 67.81 149 LYS B C 1
ATOM 2447 O O . LYS B 1 149 ? -14.875 1.828 13.016 1 67.81 149 LYS B O 1
ATOM 2452 N N . LEU B 1 150 ? -15.242 3.742 12.023 1 63.38 150 LEU B N 1
ATOM 2453 C CA . LEU B 1 150 ? -16.656 3.664 12.328 1 63.38 150 LEU B CA 1
ATOM 2454 C C . LEU B 1 150 ? -17.328 2.529 11.555 1 63.38 150 LEU B C 1
ATOM 2456 O O . LEU B 1 150 ? -18.188 1.824 12.094 1 63.38 150 LEU B O 1
ATOM 2460 N N . LYS B 1 151 ? -16.891 2.348 10.383 1 61.78 151 LYS B N 1
ATOM 2461 C CA . LYS B 1 151 ? -17.469 1.29 9.555 1 61.78 151 LYS B CA 1
ATOM 2462 C C . LYS B 1 151 ? -17 -0.086 10.023 1 61.78 151 LYS B C 1
ATOM 2464 O O . LYS B 1 151 ? -17.734 -1.067 9.906 1 61.78 151 LYS B O 1
ATOM 2469 N N . ALA B 1 152 ? -15.844 -0.269 10.492 1 59.09 152 ALA B N 1
ATOM 2470 C CA . ALA B 1 152 ? -15.312 -1.526 11.016 1 59.09 152 ALA B CA 1
ATOM 2471 C C . ALA B 1 152 ? -15.992 -1.907 12.328 1 59.09 152 ALA B C 1
ATOM 2473 O O . ALA B 1 152 ? -16.047 -3.086 12.688 1 59.09 152 ALA B O 1
ATOM 2474 N N . ASN B 1 153 ? -16.359 -1.097 13.055 1 50.47 153 ASN B N 1
ATOM 2475 C CA . ASN B 1 153 ? -17.062 -1.325 14.312 1 50.47 153 ASN B CA 1
ATOM 2476 C C . ASN B 1 153 ? -18.531 -1.634 14.086 1 50.47 153 ASN B C 1
ATOM 2478 O O . ASN B 1 153 ? -19.25 -2.014 15.016 1 50.47 153 ASN B O 1
ATOM 2482 N N . VAL B 1 154 ? -18.953 -1.414 12.867 1 44.31 154 VAL B N 1
ATOM 2483 C CA . VAL B 1 154 ? -20.328 -1.798 12.57 1 44.31 154 VAL B CA 1
ATOM 2484 C C . VAL B 1 154 ? -20.344 -3.133 11.836 1 44.31 154 VAL B C 1
ATOM 2486 O O . VAL B 1 154 ? -19.531 -3.369 10.945 1 44.31 154 VAL B O 1
#

Organism: Malus domestica (NCBI:txid3750)

InterPro domains:
  IPR005061 Vacuolar protein sorting-associated protein Ist1 [PF03398] (42-140)
  IPR005061 Vacuolar protein sorting-associated protein Ist1 [PTHR12161] (3-136)
  IPR042277 Vacuolar protein sorting-associated protein IST1-like [G3DSA:1.20.1260.60] (1-151)

Foldseek 3Di:
DVVVVVVVVVVVVVVVVVVVVVVVVVVVVVVVVVLVVLVVLLVVLVVVLVVLLVVLVVQCVVCVVVLVVDLADDPSNLQSLLQLLLCQVVCCVPPVVSVVSNVVVCVRNHPVSNCQQNDPPHPNPNYDPSNVVSSVSSVVSVVVSVVVVVVVVD/DVVVVVVVVVVVVVVVVVVVVVVVVVVVVVVVVVLVVLVVLLVVLVVVLVVLLVVLVVQCVVCVVVLVVDLADDPSNLQSLLQLLLCQVVCCVPPVVSVVSNVVVCVRNHPVSNCQQNDPPHPNPNYDPSNVVSSVSSVVSVVVSVVVVVVVVD

Radius of gyration: 33.22 Å; Cα contacts (8 Å, |Δi|>4): 305; chains: 2; bounding box: 44×99×60 Å

Solvent-accessible surface area (backbone atoms only — not comparable to full-atom values): 16002 Å² total; per-residue (Å²): 108,67,68,49,42,51,50,39,38,54,51,38,51,51,51,34,52,54,43,52,56,49,52,56,58,40,54,57,50,50,55,55,45,57,52,50,50,52,50,46,52,36,45,53,38,49,38,54,47,32,53,50,49,43,52,25,37,48,49,46,65,75,40,44,67,59,50,73,72,38,76,60,82,51,78,90,38,40,39,35,52,28,30,44,42,59,43,13,80,77,42,27,90,84,41,53,41,34,44,56,49,33,52,52,48,30,71,63,59,31,61,66,48,52,56,41,23,47,27,85,85,38,93,64,37,39,45,48,61,71,55,53,52,40,51,50,52,32,52,54,51,52,47,51,54,53,51,50,54,54,52,68,76,94,108,68,68,50,44,52,50,38,38,53,51,38,52,51,51,34,52,53,41,51,53,48,51,59,57,41,53,57,50,51,55,53,45,56,53,50,50,53,52,46,52,38,45,52,39,49,39,54,45,32,54,51,49,42,51,26,36,48,47,47,65,76,39,42,70,61,48,72,72,37,74,60,81,51,78,91,38,40,39,34,52,27,32,46,43,58,43,13,81,78,41,29,88,84,41,53,42,33,44,55,49,34,53,52,49,30,71,63,58,30,62,66,48,52,57,40,23,48,27,84,86,38,91,64,38,40,45,49,60,70,54,52,51,41,53,50,51,33,52,55,52,52,47,51,53,54,50,49,55,55,52,70,76,96